Protein AF-A0A7S4CBB1-F1 (afdb_monomer)

Solvent-accessible surface area (backbone atoms only — not comparable to full-atom values): 10929 Å² total; per-residue (Å²): 108,70,51,60,51,38,49,73,68,44,61,28,45,61,67,68,88,43,73,48,30,37,27,62,65,55,63,78,52,48,58,31,50,75,72,72,45,79,68,90,63,65,50,71,48,85,59,23,38,36,34,61,88,68,54,30,53,40,59,35,41,73,85,63,71,67,92,80,62,58,93,78,59,70,86,71,74,86,76,88,82,74,98,65,88,71,83,61,38,61,43,49,57,80,74,48,92,66,92,65,85,85,82,92,79,77,67,102,76,66,82,80,62,60,33,53,65,42,74,40,77,90,79,66,42,40,24,33,31,51,74,47,73,38,79,90,74,72,40,64,42,9,35,63,84,70,36,63,21,25,35,30,53,54,49,51,53,53,50,52,52,53,50,50,53,50,51,52,50,50,52,52,52,52,52,50,67,74,76,108

Foldseek 3Di:
DVLLVLLLPFDQAFDDDDCQFQPDQPPVLVVCVVVVHQDPDWDDQQQWIQDSLANTIQFGAPPDDDPPPDPPPPPPPDPDDDPDPDRDDGRNCVPQPDVDPDDDDDPPDRPPSHFDWDQDPQVSTIGGQFDDQDPVSRGTHGDDDCDTSVVSVVVVVVVVVVVVVVVVVVVVVVVVVVVD

pLDDT: mean 78.05, std 20.87, range [29.69, 98.38]

InterPro domains:
  IPR001594 Palmitoyltransferase, DHHC domain [PF01529] (102-176)
  IPR039859 Palmitoyltransferase PFA4/ZDHHC16/ZDHHC20/ERF2-like [PTHR22883] (99-175)

Mean predicted aligned error: 10.68 Å

Sequence (180 aa):
IGMLLGILFADPGTIKRSQETCFPIPESILEQVEAGEKPPVNVTEGPCTYCVRCMVWRPPDPDWEDPNKDPNDPVKGATGTDRGQSKTCGGVAKQLPCHKPYHDYCEENCPDMRGNTHHCSICQRCVRDFDHHCGVFGRCIAGSGFQGNMCYFKSILVLALLGILTTVGTVIACLVIHFT

Structure (mmCIF, N/CA/C/O backbone):
data_AF-A0A7S4CBB1-F1
#
_entry.id   AF-A0A7S4CBB1-F1
#
loop_
_atom_site.group_PDB
_atom_site.id
_atom_site.type_symbol
_atom_site.label_atom_id
_atom_site.label_alt_id
_atom_site.label_comp_id
_atom_site.label_asym_id
_atom_site.label_entity_id
_atom_site.label_seq_id
_atom_site.pdbx_PDB_ins_code
_atom_site.Cartn_x
_atom_site.Cartn_y
_atom_site.Cartn_z
_atom_site.occupancy
_atom_site.B_iso_or_equiv
_atom_site.auth_seq_id
_atom_site.auth_comp_id
_atom_site.auth_asym_id
_atom_site.auth_atom_id
_atom_site.pdbx_PDB_model_num
ATOM 1 N N . ILE A 1 1 ? 19.578 -1.967 -9.083 1.00 79.31 1 ILE A N 1
ATOM 2 C CA . ILE A 1 1 ? 19.382 -2.547 -7.727 1.00 79.31 1 ILE A CA 1
ATOM 3 C C . ILE A 1 1 ? 18.589 -1.617 -6.808 1.00 79.31 1 ILE A C 1
ATOM 5 O O . ILE A 1 1 ? 17.573 -2.066 -6.305 1.00 79.31 1 ILE A O 1
ATOM 9 N N . GLY A 1 2 ? 18.960 -0.340 -6.638 1.00 88.38 2 GLY A N 1
ATOM 10 C CA . GLY A 1 2 ? 18.270 0.578 -5.710 1.00 88.38 2 GLY A CA 1
ATOM 11 C C . GLY A 1 2 ? 16.740 0.652 -5.854 1.00 88.38 2 GLY A C 1
ATOM 12 O O . GLY A 1 2 ? 16.042 0.542 -4.858 1.00 88.38 2 GLY A O 1
ATOM 13 N N . MET A 1 3 ? 16.203 0.736 -7.078 1.00 89.56 3 MET A N 1
ATOM 14 C CA . MET A 1 3 ? 14.743 0.756 -7.298 1.00 89.56 3 MET A CA 1
ATOM 15 C C . MET A 1 3 ? 14.059 -0.568 -6.944 1.00 89.56 3 MET A C 1
ATOM 17 O O . MET A 1 3 ? 12.959 -0.568 -6.402 1.00 89.56 3 MET A O 1
ATOM 21 N N . LEU A 1 4 ? 14.728 -1.693 -7.214 1.00 90.88 4 LEU A N 1
ATOM 22 C CA . LEU A 1 4 ? 14.226 -3.010 -6.836 1.00 90.88 4 LEU A CA 1
ATOM 23 C C . LEU A 1 4 ? 14.213 -3.162 -5.308 1.00 90.88 4 LEU A C 1
ATOM 25 O O . LEU A 1 4 ? 13.243 -3.642 -4.741 1.00 90.88 4 LEU A O 1
ATOM 29 N N . LEU A 1 5 ? 15.254 -2.695 -4.618 1.00 92.69 5 LEU A N 1
ATOM 30 C CA . LEU A 1 5 ? 15.242 -2.653 -3.154 1.00 92.69 5 LEU A CA 1
ATOM 31 C C . LEU A 1 5 ? 14.130 -1.721 -2.648 1.00 92.69 5 LEU A C 1
ATOM 33 O O . LEU A 1 5 ? 13.401 -2.081 -1.730 1.00 92.69 5 LEU A O 1
ATOM 37 N N . GLY A 1 6 ? 13.943 -0.569 -3.294 1.00 91.88 6 GLY A N 1
ATOM 38 C CA . GLY A 1 6 ? 12.865 0.369 -2.993 1.00 91.88 6 GLY A CA 1
ATOM 39 C C . GLY A 1 6 ? 11.488 -0.291 -3.037 1.00 91.88 6 GLY A C 1
ATOM 40 O O . GLY A 1 6 ? 10.767 -0.243 -2.048 1.00 91.88 6 GLY A O 1
ATOM 41 N N . ILE A 1 7 ? 11.140 -0.994 -4.121 1.00 93.88 7 ILE A N 1
ATOM 42 C CA . ILE A 1 7 ? 9.831 -1.664 -4.216 1.00 93.88 7 ILE A CA 1
ATOM 43 C C . ILE A 1 7 ? 9.674 -2.807 -3.196 1.00 93.88 7 ILE A C 1
ATOM 45 O O . ILE A 1 7 ? 8.583 -3.020 -2.662 1.00 93.88 7 ILE A O 1
ATOM 49 N N . LEU A 1 8 ? 10.763 -3.520 -2.887 1.00 92.44 8 LEU A N 1
ATOM 50 C CA . LEU A 1 8 ? 10.748 -4.659 -1.967 1.00 92.44 8 LEU A CA 1
ATOM 51 C C . LEU A 1 8 ? 10.653 -4.246 -0.493 1.00 92.44 8 LEU A C 1
ATOM 53 O O . LEU A 1 8 ? 10.049 -4.973 0.299 1.00 92.44 8 LEU A O 1
ATOM 57 N N . PHE A 1 9 ? 11.213 -3.095 -0.119 1.00 92.69 9 PHE A N 1
ATOM 58 C CA . PHE A 1 9 ? 11.324 -2.681 1.283 1.00 92.69 9 PHE A CA 1
ATOM 59 C C . PHE A 1 9 ? 10.494 -1.450 1.649 1.00 92.69 9 PHE A C 1
ATOM 61 O O . PHE A 1 9 ? 10.186 -1.281 2.828 1.00 92.69 9 PHE A O 1
ATOM 68 N N . ALA A 1 10 ? 10.069 -0.629 0.686 1.00 91.50 10 ALA A N 1
ATOM 69 C CA . ALA A 1 10 ? 9.197 0.504 0.976 1.00 91.50 10 ALA A CA 1
ATOM 70 C C . ALA A 1 10 ? 7.840 0.036 1.526 1.00 91.50 10 ALA A C 1
ATOM 72 O O . ALA A 1 10 ? 7.272 -0.981 1.099 1.00 91.50 10 ALA A O 1
ATOM 73 N N . ASP A 1 11 ? 7.321 0.791 2.493 1.00 90.19 11 ASP A N 1
ATOM 74 C CA . ASP A 1 11 ? 5.974 0.593 3.016 1.00 90.19 11 ASP A CA 1
ATOM 75 C C . ASP A 1 11 ? 4.964 1.035 1.944 1.00 90.19 11 ASP A C 1
ATOM 77 O O . ASP A 1 11 ? 5.006 2.194 1.527 1.00 90.19 11 ASP A O 1
ATOM 81 N N . PRO A 1 12 ? 4.047 0.160 1.495 1.00 90.50 12 PRO A N 1
ATOM 82 C CA . PRO A 1 12 ? 2.981 0.539 0.569 1.00 90.50 12 PRO A CA 1
ATOM 83 C C . PRO A 1 12 ? 1.933 1.481 1.191 1.00 90.50 12 PRO A C 1
ATOM 85 O O . PRO A 1 12 ? 0.883 1.684 0.608 1.00 90.50 12 PRO A O 1
ATOM 88 N N . GLY A 1 13 ? 2.145 2.018 2.394 1.00 88.88 13 GLY A N 1
ATOM 89 C CA . GLY A 1 13 ? 1.126 2.795 3.100 1.00 88.88 13 GLY A CA 1
ATOM 90 C C . GLY A 1 13 ? 0.195 1.905 3.919 1.00 88.88 13 GLY A C 1
ATOM 91 O O . GLY A 1 13 ? -1.006 2.164 4.013 1.00 88.88 13 GLY A O 1
ATOM 92 N N . THR A 1 14 ? 0.747 0.850 4.522 1.00 90.81 14 THR A N 1
ATOM 93 C CA . THR A 1 14 ? 0.005 -0.054 5.406 1.00 90.81 14 THR A CA 1
ATOM 94 C C . THR A 1 14 ? -0.573 0.718 6.593 1.00 90.81 14 THR A C 1
ATOM 96 O O . THR A 1 14 ? 0.151 1.427 7.294 1.00 90.81 14 THR A O 1
ATOM 99 N N . ILE A 1 15 ? -1.864 0.536 6.872 1.00 89.44 15 ILE A N 1
ATOM 100 C CA . ILE A 1 15 ? -2.475 1.060 8.096 1.00 89.44 15 ILE A CA 1
ATOM 101 C C . ILE A 1 15 ? -2.024 0.193 9.264 1.00 89.44 15 ILE A C 1
ATOM 103 O O . ILE A 1 15 ? -2.374 -0.986 9.366 1.00 89.44 15 ILE A O 1
ATOM 107 N N . LYS A 1 16 ? -1.211 0.784 10.138 1.00 87.50 16 LYS A N 1
ATOM 108 C CA . LYS A 1 16 ? -0.705 0.119 11.335 1.00 87.50 16 LYS A CA 1
ATOM 109 C C . LYS A 1 16 ? -1.769 0.146 12.426 1.00 87.50 16 LYS A C 1
ATOM 111 O O . LYS A 1 16 ? -2.487 1.130 12.584 1.00 87.50 16 LYS A O 1
ATOM 116 N N . ARG A 1 17 ? -1.840 -0.942 13.190 1.00 88.12 17 ARG A N 1
ATOM 117 C CA . ARG A 1 17 ? -2.645 -1.009 14.410 1.00 88.12 17 ARG A CA 1
ATOM 118 C C . ARG A 1 17 ? -2.028 -0.092 15.462 1.00 88.12 17 ARG A C 1
ATOM 120 O O . ARG A 1 17 ? -0.849 -0.232 15.783 1.00 88.12 17 ARG A O 1
ATOM 127 N N . SER A 1 18 ? -2.825 0.819 15.987 1.00 85.06 18 SER A N 1
ATOM 128 C CA . SER A 1 18 ? -2.503 1.705 17.103 1.00 85.06 18 SER A CA 1
ATOM 129 C C . SER A 1 18 ? -3.764 1.901 17.944 1.00 85.06 18 SER A C 1
ATOM 131 O O . SER A 1 18 ? -4.838 1.436 17.564 1.00 85.06 18 SER A O 1
ATOM 133 N N . GLN A 1 19 ? -3.665 2.581 19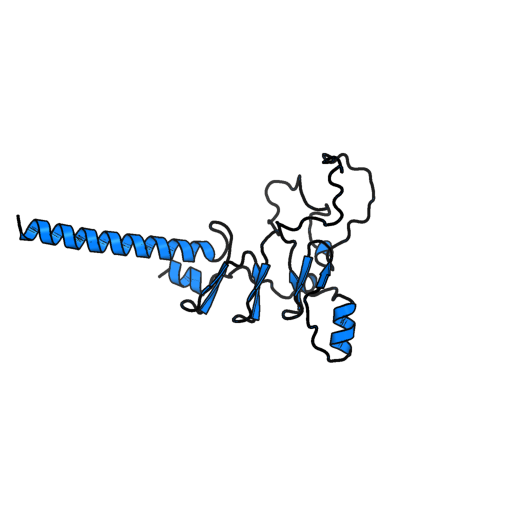.088 1.00 83.56 19 GLN A N 1
ATOM 134 C CA . GLN A 1 19 ? -4.875 2.909 19.848 1.00 83.56 19 GLN A CA 1
ATOM 135 C C . GLN A 1 19 ? -5.857 3.741 19.009 1.00 83.56 19 GLN A C 1
ATOM 137 O O . GLN A 1 19 ? -7.051 3.481 19.031 1.00 83.56 19 GLN A O 1
ATOM 142 N N . GLU A 1 20 ? -5.339 4.662 18.201 1.00 77.38 20 GLU A N 1
ATOM 143 C CA . GLU A 1 20 ? -6.121 5.550 17.335 1.00 77.38 20 GLU A CA 1
ATOM 144 C C . GLU A 1 20 ? -6.820 4.821 16.190 1.00 77.38 20 GLU A C 1
ATOM 146 O O . GLU A 1 20 ? -7.957 5.135 15.856 1.00 77.38 20 GLU A O 1
ATOM 151 N N . THR A 1 21 ? -6.140 3.859 15.561 1.00 84.19 21 THR A N 1
ATOM 152 C CA . THR A 1 21 ? -6.722 3.133 14.429 1.00 84.19 21 THR A CA 1
ATOM 153 C C . THR A 1 21 ? -7.581 1.968 14.889 1.00 84.19 21 THR A C 1
ATOM 155 O O . THR A 1 21 ? -8.467 1.567 14.153 1.00 84.19 21 THR A O 1
ATOM 158 N N . CYS A 1 22 ? -7.379 1.415 16.085 1.00 88.06 22 CYS A N 1
ATOM 159 C CA . CYS A 1 22 ? -8.162 0.273 16.559 1.00 88.06 22 CYS A CA 1
ATOM 160 C C . CYS A 1 22 ? -9.388 0.667 17.395 1.00 88.06 22 CYS A C 1
ATOM 162 O O . CYS A 1 22 ? -10.333 -0.122 17.446 1.00 88.06 22 CYS A O 1
ATOM 164 N N . PHE A 1 23 ? -9.378 1.836 18.053 1.00 85.88 23 PHE A N 1
ATOM 165 C CA . PHE A 1 23 ? -10.387 2.214 19.047 1.00 85.88 23 PHE A CA 1
ATOM 166 C C . PHE A 1 23 ? -11.045 3.571 18.773 1.00 85.88 23 PHE A C 1
ATOM 168 O O . PHE A 1 23 ? -10.410 4.443 18.187 1.00 85.88 23 PHE A O 1
ATOM 175 N N . PRO A 1 24 ? -12.282 3.779 19.270 1.00 88.75 24 PRO A N 1
ATOM 176 C CA . PRO A 1 24 ? -13.167 2.773 19.845 1.00 88.75 24 PRO A CA 1
ATOM 177 C C . PRO A 1 24 ? -13.602 1.766 18.775 1.00 88.75 24 PRO A C 1
ATOM 179 O O . PRO A 1 24 ? -13.680 2.086 17.589 1.00 88.75 24 PRO A O 1
ATOM 182 N N . ILE A 1 25 ? -13.830 0.533 19.213 1.00 88.94 25 ILE A N 1
ATOM 183 C CA . ILE A 1 25 ? -14.414 -0.510 18.373 1.00 88.94 25 ILE A CA 1
ATOM 184 C C . ILE A 1 25 ? -15.913 -0.190 18.262 1.00 88.94 25 ILE A C 1
ATOM 186 O O . ILE A 1 25 ? -16.513 0.108 19.298 1.00 88.94 25 ILE A O 1
ATOM 190 N N . PRO A 1 26 ? -16.525 -0.229 17.063 1.00 90.00 26 PRO A N 1
ATOM 191 C CA . PRO A 1 26 ? -17.969 -0.052 16.930 1.00 90.00 26 PRO A CA 1
ATOM 192 C C . PRO A 1 26 ? -18.736 -1.051 17.802 1.00 90.00 26 PRO A C 1
ATOM 194 O O . PRO A 1 26 ? -18.383 -2.230 17.834 1.00 90.00 26 PRO A O 1
ATOM 197 N N . GLU A 1 27 ? -19.805 -0.608 18.461 1.00 89.50 27 GLU A N 1
ATOM 198 C CA . GLU A 1 27 ? -20.585 -1.433 19.399 1.00 89.50 27 GLU A CA 1
ATOM 199 C C . GLU A 1 27 ? -21.114 -2.715 18.737 1.00 89.50 27 GLU A C 1
ATOM 201 O O . GLU A 1 27 ? -20.906 -3.809 19.251 1.00 89.50 27 GLU A O 1
ATOM 206 N N . SER A 1 28 ? -21.632 -2.603 17.509 1.00 88.56 28 SER A N 1
ATOM 207 C CA . SER A 1 28 ? -22.080 -3.754 16.707 1.00 88.56 28 SER A CA 1
ATOM 208 C C . SER A 1 28 ? -20.992 -4.804 16.458 1.00 88.56 28 SER A C 1
ATOM 210 O O . SER A 1 28 ? -21.295 -5.985 16.292 1.00 88.56 28 SER A O 1
ATOM 212 N N . ILE A 1 29 ? -19.724 -4.392 16.407 1.00 91.44 29 ILE A N 1
ATOM 213 C CA . ILE A 1 29 ? -18.579 -5.294 16.256 1.00 91.44 29 ILE A CA 1
ATOM 214 C C . ILE A 1 29 ? -18.181 -5.878 17.601 1.00 91.44 29 ILE A C 1
ATOM 216 O O . ILE A 1 29 ? -17.841 -7.057 17.663 1.00 91.44 29 ILE A O 1
ATOM 220 N N . LEU A 1 30 ? -18.222 -5.068 18.658 1.00 90.62 30 LEU A N 1
ATOM 221 C CA . LEU A 1 30 ? -17.892 -5.500 20.008 1.00 90.62 30 LEU A CA 1
ATOM 222 C C . LEU A 1 30 ? -18.815 -6.639 20.458 1.00 90.62 30 LEU A C 1
ATOM 224 O O . LEU A 1 30 ? -18.307 -7.686 20.843 1.00 90.62 30 LEU A O 1
ATOM 228 N N . GLU A 1 31 ? -20.132 -6.486 20.290 1.00 91.31 31 GLU A N 1
ATOM 229 C CA . GLU A 1 31 ? -21.131 -7.511 20.635 1.00 91.31 31 GLU A CA 1
ATOM 230 C C . GLU A 1 31 ? -20.861 -8.848 19.927 1.00 91.31 31 GLU A C 1
ATOM 232 O O . GLU A 1 31 ? -20.860 -9.910 20.549 1.00 91.31 31 GLU A O 1
ATOM 237 N N . GLN A 1 32 ? -20.566 -8.804 18.623 1.00 90.69 32 GLN A N 1
ATOM 238 C CA . GLN A 1 32 ? -20.270 -10.005 17.835 1.00 90.69 32 GLN A CA 1
ATOM 239 C C . GLN A 1 32 ? -18.964 -10.667 18.278 1.00 90.69 32 GLN A C 1
ATOM 241 O O . GLN A 1 32 ? -18.898 -11.886 18.421 1.00 90.69 32 GLN A O 1
ATOM 246 N N . VAL A 1 33 ? -17.919 -9.873 18.526 1.00 88.81 33 VAL A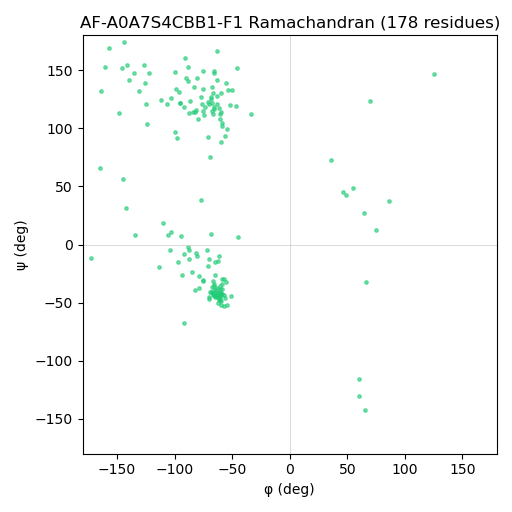 N 1
ATOM 247 C CA . VAL A 1 33 ? -16.625 -10.393 18.984 1.00 88.81 33 VAL A CA 1
ATOM 248 C C . VAL A 1 33 ? -16.745 -11.009 20.381 1.00 88.81 33 VAL A C 1
ATOM 250 O O . VAL A 1 33 ? -16.162 -12.068 20.619 1.00 88.81 33 VAL A O 1
ATOM 253 N N . GLU A 1 34 ? -17.519 -10.401 21.282 1.00 91.75 34 GLU A N 1
ATOM 254 C CA . GLU A 1 34 ? -17.810 -10.937 22.619 1.00 91.75 34 GLU A CA 1
ATOM 255 C C . GLU A 1 34 ? -18.625 -12.236 22.560 1.00 91.75 34 GLU A C 1
ATOM 257 O O . GLU A 1 34 ? -18.359 -13.163 23.325 1.00 91.75 34 GLU A O 1
ATOM 262 N N . ALA A 1 35 ? -19.542 -12.354 21.596 1.00 93.12 35 ALA A N 1
ATOM 263 C CA . ALA A 1 35 ? -20.270 -13.590 21.306 1.00 93.12 35 ALA A CA 1
ATOM 264 C C . ALA A 1 35 ? -19.400 -14.685 20.644 1.00 93.12 35 ALA A C 1
ATOM 266 O O . ALA A 1 35 ? -19.865 -15.805 20.433 1.00 93.12 35 ALA A O 1
ATOM 267 N N . GLY A 1 36 ? -18.134 -14.394 20.318 1.00 91.12 36 GLY A N 1
ATOM 268 C CA . GLY A 1 36 ? -17.239 -15.308 19.599 1.00 91.12 36 GLY A CA 1
ATOM 269 C C . GLY A 1 36 ? -17.549 -15.424 18.102 1.00 91.12 36 GLY A C 1
ATOM 270 O O . GLY A 1 36 ? -17.032 -16.315 17.421 1.00 91.12 36 GLY A O 1
ATOM 271 N N . GLU A 1 37 ? -18.377 -14.526 17.578 1.00 91.19 37 GLU A N 1
ATOM 272 C CA . GLU A 1 37 ? -18.767 -14.463 16.179 1.00 91.19 37 GLU A CA 1
ATOM 273 C C . GLU A 1 37 ? -17.781 -13.614 15.367 1.00 91.19 37 GLU A C 1
ATOM 275 O O . GLU A 1 37 ? -17.095 -12.716 15.863 1.00 91.19 37 GLU A O 1
ATOM 280 N N . LYS A 1 38 ? -17.675 -13.917 14.070 1.00 85.38 38 LYS A N 1
ATOM 281 C CA . LYS A 1 38 ? -16.856 -13.129 13.144 1.00 85.38 38 LYS A CA 1
ATOM 282 C C . LYS A 1 38 ? -17.741 -12.105 12.453 1.00 85.38 38 LYS A C 1
ATOM 284 O O . LYS A 1 38 ? -18.639 -12.527 11.722 1.00 85.38 38 LYS A O 1
ATOM 289 N N . PRO A 1 39 ? -17.439 -10.802 12.569 1.00 88.56 39 PRO A N 1
ATOM 290 C CA . PRO A 1 39 ? -18.252 -9.812 11.902 1.00 88.56 39 PRO A CA 1
ATOM 291 C C . PRO A 1 39 ? -18.195 -9.980 10.380 1.00 88.56 39 PRO A C 1
ATOM 293 O O . PRO A 1 39 ? -17.095 -10.038 9.811 1.00 88.56 39 PRO A O 1
ATOM 296 N N . PRO A 1 40 ? -19.349 -10.072 9.700 1.00 86.25 40 PRO A N 1
ATOM 297 C CA . PRO A 1 40 ? -19.387 -10.430 8.286 1.00 86.25 40 PRO A CA 1
ATOM 298 C C . PRO A 1 40 ? -19.037 -9.252 7.369 1.00 86.25 40 PRO A C 1
ATOM 300 O O . PRO A 1 40 ? -18.537 -9.458 6.260 1.00 86.25 40 PRO A O 1
ATOM 303 N N . VAL A 1 41 ? -19.290 -8.018 7.814 1.00 90.06 41 VAL A N 1
ATOM 304 C CA . VAL A 1 41 ? -19.229 -6.808 6.983 1.00 90.06 41 VAL A CA 1
ATOM 305 C C . VAL A 1 41 ? -18.493 -5.695 7.723 1.00 90.06 41 VAL A C 1
ATOM 307 O O . VAL A 1 41 ? -18.526 -5.613 8.946 1.00 90.06 41 VAL A O 1
ATOM 310 N N . ASN A 1 42 ? -17.794 -4.848 6.967 1.00 91.44 42 ASN A N 1
ATOM 311 C CA . ASN A 1 42 ? -17.170 -3.647 7.513 1.00 91.44 42 ASN A CA 1
ATOM 312 C C . ASN A 1 42 ? -18.237 -2.657 8.002 1.00 91.44 42 ASN A C 1
ATOM 314 O O . ASN A 1 42 ? -19.293 -2.547 7.386 1.00 91.44 42 ASN A O 1
ATOM 318 N N . VAL A 1 43 ? -17.932 -1.903 9.055 1.00 89.56 43 VAL A N 1
ATOM 319 C CA . VAL A 1 43 ? -18.836 -0.869 9.579 1.00 89.56 43 VAL A CA 1
ATOM 320 C C . VAL A 1 43 ? -18.396 0.488 9.063 1.00 89.56 43 VAL A C 1
ATOM 322 O O . VAL A 1 43 ? -17.210 0.803 9.110 1.00 89.56 43 VAL A O 1
ATOM 325 N N . THR A 1 44 ? -19.335 1.289 8.574 1.00 83.81 44 THR A N 1
ATOM 326 C CA . THR A 1 44 ? -19.067 2.648 8.099 1.00 83.81 44 THR A CA 1
ATOM 327 C C . THR A 1 44 ? -19.730 3.644 9.040 1.00 83.81 44 THR A C 1
ATOM 329 O O . THR A 1 44 ? -20.935 3.578 9.270 1.00 83.81 44 THR A O 1
ATOM 332 N N . GLU A 1 45 ? -18.935 4.564 9.580 1.00 79.44 45 GLU A N 1
ATOM 333 C CA . GLU A 1 45 ? -19.383 5.651 10.451 1.00 79.44 45 GLU A CA 1
ATOM 334 C C . GLU A 1 45 ? -18.934 6.979 9.839 1.00 79.44 45 GLU A C 1
ATOM 336 O O . GLU A 1 45 ? -17.754 7.343 9.869 1.00 79.44 45 GLU A O 1
ATOM 341 N N . GLY A 1 46 ? -19.886 7.691 9.231 1.00 74.50 46 GLY A N 1
ATOM 342 C CA . GLY A 1 46 ? -19.586 8.875 8.431 1.00 74.50 46 GLY A CA 1
ATOM 343 C C . GLY A 1 46 ? -18.662 8.518 7.256 1.00 74.50 46 GLY A C 1
ATOM 344 O O . GLY A 1 46 ? -18.944 7.549 6.552 1.00 74.50 46 GLY A O 1
ATOM 345 N N . PRO A 1 47 ? -17.557 9.251 7.044 1.00 72.69 47 PRO A N 1
ATOM 346 C CA . PRO A 1 47 ? -16.652 8.986 5.930 1.00 72.69 47 PRO A CA 1
ATOM 347 C C . PRO A 1 47 ? -15.661 7.842 6.208 1.00 72.69 47 PRO A C 1
ATOM 349 O O . PRO A 1 47 ? -14.913 7.440 5.319 1.00 72.69 47 PRO A O 1
ATOM 352 N N . CYS A 1 48 ? -15.606 7.322 7.437 1.00 77.06 48 CYS A N 1
ATOM 353 C CA . CYS A 1 48 ? -14.635 6.308 7.838 1.00 77.06 48 CYS A CA 1
ATOM 354 C C . CYS A 1 48 ? -15.234 4.908 7.831 1.00 77.06 48 CYS A C 1
ATOM 356 O O . CYS A 1 48 ? -16.402 4.700 8.147 1.00 77.06 48 CYS A O 1
ATOM 358 N N . THR A 1 49 ? -14.391 3.918 7.535 1.00 86.56 49 THR A N 1
ATOM 359 C CA . THR A 1 49 ? -14.805 2.512 7.518 1.00 86.56 49 THR A CA 1
ATOM 360 C C . THR A 1 49 ? -13.930 1.661 8.430 1.00 86.56 49 THR A C 1
ATOM 362 O O . THR A 1 49 ? -12.728 1.524 8.199 1.00 86.56 49 THR A O 1
ATOM 365 N N . TYR A 1 50 ? -14.531 1.010 9.419 1.00 90.69 50 TYR A N 1
ATOM 366 C CA . TYR A 1 50 ? -13.899 0.007 10.263 1.00 90.69 50 TYR A CA 1
ATOM 367 C C . TYR A 1 50 ? -13.746 -1.315 9.509 1.00 90.69 50 TYR A C 1
ATOM 369 O O . TYR A 1 50 ? -14.718 -1.974 9.130 1.00 90.69 50 TYR A O 1
ATOM 377 N N . CYS A 1 51 ? -12.503 -1.720 9.264 1.00 93.62 51 CYS A N 1
ATOM 378 C CA . CYS A 1 51 ? -12.191 -3.008 8.672 1.00 93.62 51 CYS A CA 1
ATOM 379 C C . CYS A 1 51 ? -12.255 -4.111 9.729 1.00 93.62 51 CYS A C 1
ATOM 381 O O . CYS A 1 51 ? -11.328 -4.260 10.520 1.00 93.62 51 CYS A O 1
ATOM 383 N N . VAL A 1 52 ? -13.278 -4.959 9.667 1.00 93.81 52 VAL A N 1
ATOM 384 C CA . VAL A 1 52 ? -13.486 -6.061 10.629 1.00 93.81 52 VAL A CA 1
ATOM 385 C C . VAL A 1 52 ? -12.480 -7.203 10.490 1.00 93.81 52 VAL A C 1
ATOM 387 O O . VAL A 1 52 ? -12.270 -7.984 11.409 1.00 93.81 52 VAL A O 1
ATOM 390 N N . ARG A 1 53 ? -11.797 -7.293 9.343 1.00 93.31 53 ARG A N 1
ATOM 391 C CA . ARG A 1 53 ? -10.723 -8.278 9.128 1.00 93.31 53 ARG A CA 1
ATOM 392 C C . ARG A 1 53 ? -9.414 -7.849 9.780 1.00 93.31 53 ARG A C 1
ATOM 394 O O . ARG A 1 53 ? -8.654 -8.681 10.265 1.00 93.31 53 ARG A O 1
ATOM 401 N N . CYS A 1 54 ? -9.123 -6.550 9.745 1.00 93.44 54 CYS A N 1
ATOM 402 C CA . CYS A 1 54 ? -7.894 -5.993 10.303 1.00 93.44 54 CYS A CA 1
ATOM 403 C C . CYS A 1 54 ? -8.087 -5.428 11.715 1.00 93.44 54 CYS A C 1
ATOM 405 O O . CYS A 1 54 ? -7.078 -5.253 12.401 1.00 93.44 54 CYS A O 1
ATOM 407 N N . MET A 1 55 ? -9.334 -5.213 12.142 1.00 93.50 55 MET A N 1
ATOM 408 C CA . MET A 1 55 ? -9.733 -4.496 13.356 1.00 93.50 55 MET A CA 1
ATOM 409 C C . MET A 1 55 ? -9.134 -3.087 13.407 1.00 93.50 55 MET A C 1
ATOM 411 O O . MET A 1 55 ? -8.495 -2.709 14.384 1.00 93.50 55 MET A O 1
ATOM 415 N N . VAL A 1 56 ? -9.265 -2.347 12.298 1.00 91.62 56 VAL A N 1
ATOM 416 C CA . VAL A 1 56 ? -8.758 -0.970 12.170 1.00 91.62 56 VAL A CA 1
ATOM 417 C C . VAL A 1 56 ? -9.737 -0.069 11.425 1.00 91.62 56 VAL A C 1
ATOM 419 O O . VAL A 1 56 ? -10.318 -0.473 10.418 1.00 91.62 56 VAL A O 1
ATOM 422 N N . TRP A 1 57 ? -9.849 1.175 11.865 1.00 88.62 57 TRP A N 1
ATOM 423 C CA . TRP A 1 57 ? -10.434 2.289 11.145 1.00 88.62 57 TRP A CA 1
ATOM 424 C C . TRP A 1 57 ? -9.589 2.652 9.929 1.00 88.62 57 TRP A C 1
ATOM 426 O O . TRP A 1 57 ? -8.370 2.827 10.009 1.00 88.62 57 TRP A O 1
ATOM 436 N N . ARG A 1 58 ? -10.263 2.765 8.787 1.00 86.69 58 ARG A N 1
ATOM 437 C CA . ARG A 1 58 ? -9.716 3.352 7.570 1.00 86.69 58 ARG A CA 1
ATOM 438 C C . ARG A 1 58 ? -10.004 4.851 7.561 1.00 86.69 58 ARG A C 1
ATOM 440 O O . ARG A 1 58 ? -11.077 5.256 8.024 1.00 86.69 58 ARG A O 1
ATOM 447 N N . PRO A 1 59 ? -9.065 5.662 7.051 1.00 74.56 59 PRO A N 1
ATOM 448 C CA . PRO A 1 59 ? -9.297 7.085 6.917 1.00 74.56 59 PRO A CA 1
ATOM 449 C C . PRO A 1 59 ? -10.450 7.375 5.939 1.00 74.56 59 PRO A C 1
ATOM 451 O O . PRO A 1 59 ? -10.877 6.466 5.220 1.00 74.56 59 PRO A O 1
ATOM 454 N N . PRO A 1 60 ? -10.958 8.621 5.937 1.00 70.19 60 PRO A N 1
ATOM 455 C CA . PRO A 1 60 ? -12.000 9.070 5.026 1.00 70.19 60 PRO A CA 1
ATOM 456 C C . PRO A 1 60 ? -11.701 8.733 3.569 1.00 70.19 60 PRO A C 1
ATOM 458 O O . PRO A 1 60 ? -10.603 9.014 3.083 1.00 70.19 60 PRO A O 1
ATOM 461 N N . ASP A 1 61 ? -12.695 8.182 2.878 1.00 68.06 61 ASP A N 1
ATOM 462 C CA . ASP A 1 61 ? -12.640 8.055 1.425 1.00 68.06 61 ASP A CA 1
ATOM 463 C C . ASP A 1 61 ? -12.718 9.470 0.794 1.00 68.06 61 ASP A C 1
ATOM 465 O O . ASP A 1 61 ? -13.592 10.262 1.184 1.00 68.06 61 ASP A O 1
ATOM 469 N N . PRO A 1 62 ? -11.780 9.854 -0.097 1.00 64.19 62 PRO A N 1
ATOM 470 C CA . PRO A 1 62 ? -11.827 11.131 -0.812 1.00 64.19 62 PRO A CA 1
ATOM 471 C C . PRO A 1 62 ? -13.097 11.302 -1.649 1.00 64.19 62 PRO A C 1
ATOM 473 O O . PRO A 1 62 ? -13.546 12.437 -1.800 1.00 64.19 62 PRO A O 1
ATOM 476 N N . ASP A 1 63 ? -13.674 10.202 -2.132 1.00 65.81 63 ASP A N 1
ATOM 477 C CA . ASP A 1 63 ? -14.857 10.192 -2.991 1.00 65.81 63 ASP A CA 1
ATOM 478 C C . ASP A 1 63 ? -16.156 10.010 -2.179 1.00 65.81 63 ASP A C 1
ATOM 480 O O . ASP A 1 63 ? -17.235 9.827 -2.743 1.00 65.81 63 ASP A O 1
ATOM 484 N N . TRP A 1 64 ? -16.083 10.043 -0.839 1.00 67.31 64 TRP A N 1
ATOM 485 C CA . TRP A 1 64 ? -17.275 9.956 0.001 1.00 67.31 64 TRP A CA 1
ATOM 486 C C . TRP A 1 64 ? -18.146 11.204 -0.155 1.00 67.31 64 TRP A C 1
ATOM 488 O O . TRP A 1 64 ? -17.786 12.304 0.271 1.00 67.31 64 TRP A O 1
ATOM 498 N N . GLU A 1 65 ? -19.338 11.003 -0.703 1.00 64.12 65 GLU A N 1
ATOM 499 C CA . GLU A 1 65 ? -20.402 11.996 -0.710 1.00 64.12 65 GLU A CA 1
ATOM 500 C C . GLU A 1 65 ? -21.353 11.733 0.460 1.00 64.12 65 GLU A C 1
ATOM 502 O O . GLU A 1 65 ? -21.796 10.601 0.669 1.00 64.12 65 GLU A O 1
ATOM 507 N N . ASP A 1 66 ? -21.683 12.774 1.231 1.00 64.50 66 ASP A N 1
ATOM 508 C CA . ASP A 1 66 ? -22.701 12.647 2.273 1.00 64.50 66 ASP A CA 1
ATOM 509 C C . ASP A 1 66 ? -24.059 12.370 1.606 1.00 64.50 66 ASP A C 1
ATOM 511 O O . ASP A 1 66 ? -24.561 13.234 0.881 1.00 64.50 66 ASP A O 1
ATOM 515 N N . PRO A 1 67 ? -24.692 11.205 1.846 1.00 64.62 67 PRO A N 1
ATOM 516 C CA . PRO A 1 67 ? -25.983 10.877 1.243 1.00 64.62 67 PRO A CA 1
ATOM 517 C C . PRO A 1 67 ? -27.113 11.802 1.712 1.00 64.62 67 PRO A C 1
ATOM 519 O O . PRO A 1 67 ? -28.175 11.832 1.097 1.00 64.62 67 PRO A O 1
ATOM 522 N N . ASN A 1 68 ? -26.899 12.552 2.797 1.00 66.75 68 ASN A N 1
ATOM 523 C CA . ASN A 1 68 ? -27.834 13.549 3.307 1.00 66.75 68 ASN A CA 1
ATOM 524 C C . ASN A 1 68 ? -27.410 14.981 2.958 1.00 66.75 68 ASN A C 1
ATOM 526 O O . ASN A 1 68 ? -27.985 15.924 3.505 1.00 66.75 68 ASN A O 1
ATOM 530 N N . LYS A 1 69 ? -26.409 15.162 2.083 1.00 66.31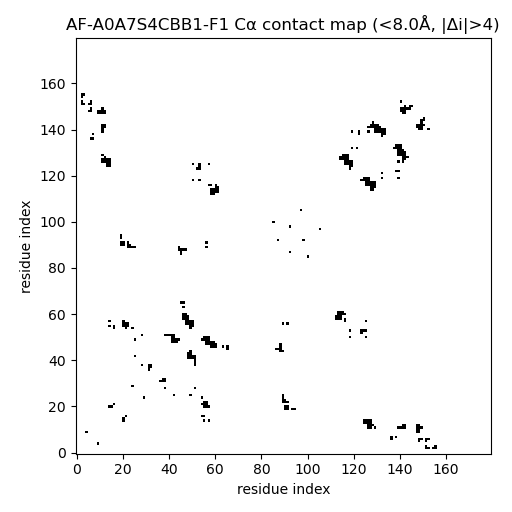 69 LYS A N 1
ATOM 531 C CA . LYS A 1 69 ? -26.016 16.482 1.592 1.00 66.31 69 LYS A CA 1
ATOM 532 C C . LYS A 1 69 ? -27.209 17.106 0.877 1.00 66.31 69 LYS A C 1
ATOM 534 O O . LYS A 1 69 ? -27.615 16.629 -0.181 1.00 66.31 69 LYS A O 1
ATOM 539 N N . ASP A 1 70 ? -27.766 18.171 1.448 1.00 65.62 70 ASP A N 1
ATOM 540 C CA . ASP A 1 70 ? -28.777 18.961 0.753 1.00 65.62 70 ASP A CA 1
ATOM 541 C C . ASP A 1 70 ? -28.116 19.568 -0.500 1.00 65.62 70 ASP A C 1
ATOM 543 O O . ASP A 1 70 ? 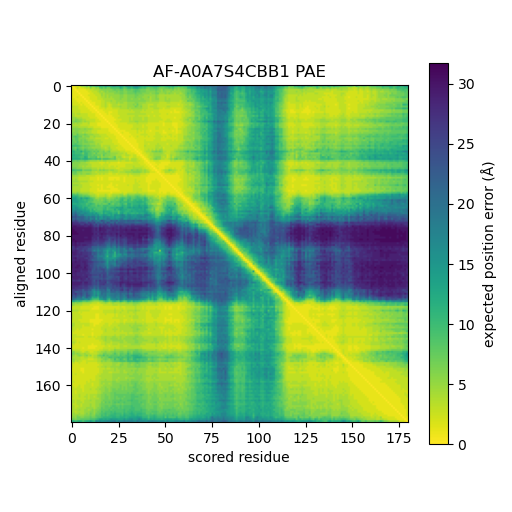-27.121 20.288 -0.371 1.00 65.62 70 ASP A O 1
ATOM 547 N N . PRO A 1 71 ? -28.616 19.287 -1.719 1.00 68.75 71 PRO A N 1
ATOM 548 C CA . PRO A 1 71 ? -28.061 19.855 -2.947 1.00 68.75 71 PRO A CA 1
ATOM 549 C C . PRO A 1 71 ? -28.165 21.387 -3.003 1.00 68.75 71 PRO A C 1
ATOM 551 O O . PRO A 1 71 ? -27.506 22.005 -3.838 1.00 68.75 71 PRO A O 1
ATOM 554 N N . ASN A 1 72 ? -28.966 21.996 -2.124 1.00 65.31 72 ASN A N 1
ATOM 555 C CA . ASN A 1 72 ? -29.098 23.439 -1.964 1.00 65.31 72 ASN A CA 1
ATOM 556 C C . ASN A 1 72 ? -28.415 23.973 -0.702 1.00 65.31 72 ASN A C 1
ATOM 558 O O . ASN A 1 72 ? -28.601 25.154 -0.403 1.00 65.31 72 ASN A O 1
ATOM 562 N N . ASP A 1 73 ? -27.649 23.159 0.038 1.00 57.88 73 ASP A N 1
ATOM 563 C CA . ASP A 1 73 ? -26.814 23.704 1.107 1.00 57.88 73 ASP A CA 1
ATOM 564 C C . ASP A 1 73 ? -25.846 24.697 0.450 1.00 57.88 73 ASP A C 1
ATOM 566 O O . ASP A 1 73 ? -25.043 24.293 -0.405 1.00 57.88 73 ASP A O 1
ATOM 570 N N . PRO A 1 74 ? -25.944 26.009 0.745 1.00 48.84 74 PRO A N 1
ATOM 571 C CA . PRO A 1 74 ? -24.970 26.950 0.233 1.00 48.84 74 PRO A CA 1
ATOM 572 C C . PRO A 1 74 ? -23.597 26.430 0.642 1.00 48.84 74 PRO A C 1
ATOM 574 O O . PRO A 1 74 ? -23.400 26.068 1.799 1.00 48.84 74 PRO A O 1
ATOM 57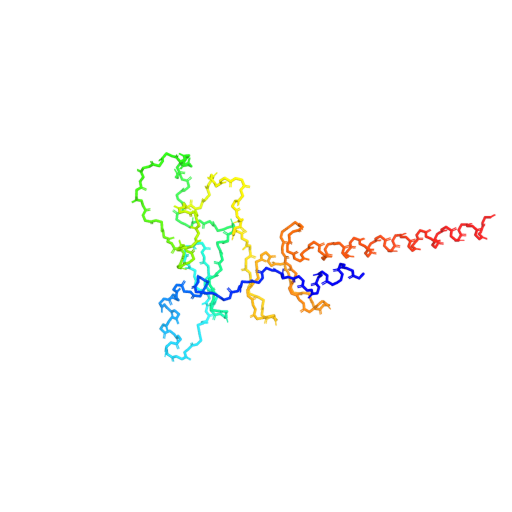7 N N . VAL A 1 75 ? -22.642 26.392 -0.293 1.00 47.06 75 VAL A N 1
ATOM 578 C CA . VAL A 1 75 ? -21.232 26.176 0.046 1.00 47.06 75 VAL A CA 1
ATOM 579 C C . VAL A 1 75 ? -20.850 27.329 0.970 1.00 47.06 75 VAL A C 1
ATOM 581 O O . VAL A 1 75 ? -20.501 28.420 0.518 1.00 47.06 75 VAL A O 1
ATOM 584 N N . LYS A 1 76 ? -21.052 27.147 2.279 1.00 41.88 76 LYS A N 1
ATOM 585 C CA . LYS A 1 76 ? -20.799 28.164 3.288 1.00 41.88 76 LYS A CA 1
ATOM 586 C C . LYS A 1 76 ? -19.291 28.288 3.370 1.00 41.88 76 LYS A C 1
ATOM 588 O O . LYS A 1 76 ? -18.638 27.566 4.119 1.00 41.88 76 LYS A O 1
ATOM 593 N N . GLY A 1 77 ? -18.748 29.219 2.586 1.00 37.59 77 GLY A N 1
ATOM 594 C CA . GLY A 1 77 ? -17.437 29.793 2.843 1.00 37.59 77 GLY A CA 1
ATOM 595 C C . GLY A 1 77 ? -17.389 30.148 4.325 1.00 37.59 77 GLY A C 1
ATOM 596 O O . GLY A 1 77 ? -18.262 30.856 4.824 1.00 37.59 77 GLY A O 1
ATOM 597 N N . ALA A 1 78 ? -16.453 29.532 5.037 1.00 36.53 78 ALA A N 1
ATOM 598 C CA . ALA A 1 78 ? -16.467 29.398 6.482 1.00 36.53 78 ALA A CA 1
ATOM 599 C C . ALA A 1 78 ? -16.559 30.746 7.223 1.00 36.53 78 ALA A C 1
ATOM 601 O O . ALA A 1 78 ? -15.547 31.348 7.575 1.00 36.53 78 ALA A O 1
ATOM 602 N N . THR A 1 79 ? -17.772 31.181 7.560 1.00 29.69 79 THR A N 1
ATOM 603 C CA . THR A 1 79 ? -18.022 32.126 8.647 1.00 29.69 79 THR A CA 1
ATOM 604 C C . THR A 1 79 ? -18.434 31.302 9.856 1.00 29.69 79 THR A C 1
ATOM 606 O O . THR A 1 79 ? -19.572 30.875 10.031 1.00 29.69 79 THR A O 1
ATOM 609 N N . GLY A 1 80 ? -17.429 30.946 10.652 1.00 40.53 80 GLY A N 1
ATOM 610 C CA . GLY A 1 80 ? -17.624 30.110 11.821 1.00 40.53 80 GLY A CA 1
ATOM 611 C C . GLY A 1 80 ? -18.445 30.832 12.874 1.00 40.53 80 GLY A C 1
ATOM 612 O O . GLY A 1 80 ? -17.920 31.743 13.488 1.00 40.53 80 GLY A O 1
ATOM 613 N N . THR A 1 81 ? -19.661 30.362 13.132 1.00 30.67 81 THR A N 1
ATOM 614 C CA . THR A 1 81 ? -20.328 30.438 14.439 1.00 30.67 81 THR A CA 1
ATOM 615 C C . THR A 1 81 ? -21.515 29.478 14.456 1.00 30.67 81 THR A C 1
ATOM 617 O O . THR A 1 81 ? -22.634 29.940 14.549 1.00 30.67 81 THR A O 1
ATOM 620 N N . ASP A 1 82 ? -21.322 28.162 14.376 1.00 33.88 82 ASP A N 1
ATOM 621 C CA . ASP A 1 82 ? -22.373 27.238 14.822 1.00 33.88 82 ASP A CA 1
ATOM 622 C C . ASP A 1 82 ? -21.739 25.966 15.380 1.00 33.88 82 ASP A C 1
ATOM 624 O O . ASP A 1 82 ? -21.073 25.195 14.691 1.00 33.88 82 ASP A O 1
ATOM 628 N N . ARG A 1 83 ? -21.912 25.787 16.692 1.00 36.53 83 ARG A N 1
ATOM 629 C CA . ARG A 1 83 ? -21.544 24.592 17.455 1.00 36.53 83 ARG A CA 1
ATOM 630 C C . ARG A 1 83 ? -22.474 23.440 17.052 1.00 36.53 83 ARG A C 1
ATOM 632 O O . ARG A 1 83 ? -23.382 23.085 17.793 1.00 36.53 83 ARG A O 1
ATOM 639 N N . GLY A 1 84 ? -22.248 22.867 15.875 1.00 33.47 84 GLY A N 1
ATOM 640 C CA . GLY A 1 84 ? -22.812 21.585 15.463 1.00 33.47 84 GLY A CA 1
ATOM 641 C C . GLY A 1 84 ? -21.808 20.477 15.757 1.00 33.47 84 GLY A C 1
ATOM 642 O O . GLY A 1 84 ? -20.675 20.530 15.290 1.00 33.47 84 GLY A O 1
ATOM 643 N N . GLN A 1 85 ? -22.199 19.496 16.566 1.00 37.41 85 GLN A N 1
ATOM 644 C CA . GLN A 1 85 ? -21.407 18.309 16.889 1.00 37.41 85 GLN A CA 1
ATOM 645 C C . GLN A 1 85 ? -20.985 17.595 15.593 1.00 37.41 85 GLN A C 1
ATOM 647 O O . GLN A 1 85 ? -21.781 16.871 14.996 1.00 37.41 85 GLN A O 1
ATOM 652 N N . SER A 1 86 ? -19.748 17.802 15.125 1.00 42.34 86 SER A N 1
ATOM 653 C CA . SER A 1 86 ? -19.239 17.044 13.982 1.00 42.34 86 SER A CA 1
ATOM 654 C C . SER A 1 86 ? -19.135 15.588 14.417 1.00 42.34 86 SER A C 1
ATOM 656 O O . SER A 1 86 ? -18.410 15.289 15.368 1.00 42.34 86 SER A O 1
ATOM 658 N N . LYS A 1 87 ? -19.880 14.700 13.758 1.00 42.88 87 LYS A N 1
ATOM 659 C CA . LYS A 1 87 ? -19.843 13.256 13.998 1.00 42.88 87 LYS A CA 1
ATOM 660 C C . LYS A 1 87 ? -18.413 12.781 13.764 1.00 42.88 87 LYS A C 1
ATOM 662 O O . LYS A 1 87 ? -17.939 12.727 12.633 1.00 42.88 87 LYS A O 1
ATOM 667 N N . THR A 1 88 ? -17.694 12.556 14.851 1.00 47.12 88 THR A N 1
ATOM 668 C CA . THR A 1 88 ? -16.295 12.175 14.826 1.00 47.12 88 THR A CA 1
ATOM 669 C C . THR A 1 88 ? -16.196 10.710 14.442 1.00 47.12 88 THR A C 1
ATOM 671 O O . THR A 1 88 ? -16.742 9.846 15.119 1.00 47.12 88 THR A O 1
ATOM 674 N N . CYS A 1 89 ? -15.488 10.435 13.352 1.00 49.38 89 CYS A N 1
ATOM 675 C CA . CYS A 1 89 ? -15.108 9.089 12.952 1.00 49.38 89 CYS A CA 1
ATOM 676 C C . CYS A 1 89 ? -14.439 8.401 14.145 1.00 49.38 89 CYS A C 1
ATOM 678 O O . CYS A 1 89 ? -13.446 8.947 14.647 1.00 49.38 89 CYS A O 1
ATOM 680 N N . GLY A 1 90 ? -15.004 7.285 14.622 1.00 49.22 90 GLY A N 1
ATOM 681 C CA . GLY A 1 90 ? -14.637 6.636 15.879 1.00 49.22 90 GLY A CA 1
ATOM 682 C C . GLY A 1 90 ? -13.153 6.774 16.212 1.00 49.22 90 GLY A C 1
ATOM 683 O O . GLY A 1 90 ? -12.320 6.228 15.514 1.00 49.22 90 GLY A O 1
ATOM 684 N N . GLY A 1 91 ? -12.819 7.530 17.266 1.00 44.78 91 GLY A N 1
ATOM 685 C CA . GLY A 1 91 ? -11.480 7.619 17.879 1.00 44.78 91 GLY A CA 1
ATOM 686 C C . GLY A 1 91 ? -10.352 8.234 17.048 1.00 44.78 91 GLY A C 1
ATOM 687 O O . GLY A 1 91 ? -9.538 8.961 17.616 1.00 44.78 91 GLY A O 1
ATOM 688 N N . VAL A 1 92 ? -10.357 8.072 15.723 1.00 50.25 92 VAL A N 1
ATOM 689 C CA . VAL A 1 92 ? -9.448 8.720 14.768 1.00 50.25 92 VAL A CA 1
ATOM 690 C C . VAL A 1 92 ? -9.506 10.243 14.934 1.00 50.25 92 VAL A C 1
ATOM 692 O O . VAL A 1 92 ? -8.495 10.934 14.834 1.00 50.25 92 VAL A O 1
ATOM 695 N N . ALA A 1 93 ? -10.672 10.777 15.303 1.00 46.94 93 ALA A N 1
ATOM 696 C CA . ALA A 1 93 ? -10.875 12.200 15.556 1.00 46.94 93 ALA A CA 1
ATOM 697 C C . ALA A 1 93 ? -10.202 12.766 16.822 1.00 46.94 93 ALA A C 1
ATOM 699 O O . ALA A 1 93 ? -10.165 13.987 16.973 1.00 46.94 93 ALA A O 1
ATOM 700 N N . LYS A 1 94 ? -9.687 11.944 17.751 1.00 41.53 94 LYS A N 1
ATOM 701 C CA . LYS A 1 94 ? -9.030 12.477 18.963 1.00 41.53 94 LYS A CA 1
ATOM 702 C C . LYS A 1 94 ? -7.584 12.928 18.736 1.00 41.53 94 LYS A C 1
ATOM 704 O O . LYS A 1 94 ? -7.034 13.578 19.619 1.00 41.53 94 LYS A O 1
ATOM 709 N N . GLN A 1 95 ? -6.988 12.639 17.576 1.00 43.25 95 GLN A N 1
ATOM 710 C CA . GLN A 1 95 ? -5.573 12.935 17.312 1.00 43.25 95 GLN A CA 1
ATOM 711 C C . GLN A 1 95 ? -5.286 13.586 15.959 1.00 43.25 95 GLN A C 1
ATOM 713 O O . GLN A 1 95 ? -4.127 13.786 15.607 1.00 43.25 95 GLN A O 1
ATOM 718 N N . LEU A 1 96 ? -6.319 13.976 15.213 1.00 44.44 96 LEU A N 1
ATOM 719 C CA . LEU A 1 96 ? -6.131 14.916 14.116 1.00 44.44 96 LEU A CA 1
ATOM 720 C C . LEU A 1 96 ? -5.904 16.312 14.724 1.00 44.44 96 LEU A C 1
ATOM 722 O O . LEU A 1 96 ? -6.806 16.827 15.387 1.00 44.44 96 LEU A O 1
ATOM 726 N N . PRO A 1 97 ? -4.745 16.963 14.504 1.00 39.91 97 PRO A N 1
ATOM 727 C CA . PRO A 1 97 ? -4.536 18.351 14.926 1.00 39.91 97 PRO A CA 1
ATOM 728 C C . PRO A 1 97 ? -5.512 19.329 14.242 1.00 39.91 97 PRO A C 1
ATOM 730 O O . PRO A 1 97 ? -5.611 20.486 14.644 1.00 39.91 97 PRO A O 1
ATOM 733 N N . CYS A 1 98 ? -6.272 18.879 13.236 1.00 44.53 98 CYS A N 1
ATOM 734 C CA . CYS A 1 98 ? -7.318 19.649 12.579 1.00 44.53 98 CYS A CA 1
ATOM 735 C C . CYS A 1 98 ? -8.718 19.270 13.103 1.00 44.53 98 CYS A C 1
ATOM 737 O O . CYS A 1 98 ? -9.369 18.335 12.644 1.00 44.53 98 CYS A O 1
ATOM 739 N N . HIS A 1 99 ? -9.220 20.055 14.053 1.00 43.75 99 HIS A N 1
ATOM 740 C CA . HIS A 1 99 ? -10.574 19.956 14.610 1.00 43.75 99 HIS A CA 1
ATOM 741 C C . HIS A 1 99 ? -11.659 20.539 13.674 1.00 43.75 99 HIS A C 1
ATOM 743 O O . HIS A 1 99 ? -12.567 21.227 14.138 1.00 43.75 99 HIS A O 1
ATOM 749 N N . LYS A 1 100 ? -11.557 20.353 12.349 1.00 39.09 100 LYS A N 1
ATOM 750 C CA . LYS A 1 100 ? -12.550 20.897 11.407 1.00 39.09 100 LYS A CA 1
ATOM 751 C C . LYS A 1 100 ? -13.137 19.834 10.478 1.00 39.09 100 LYS A C 1
ATOM 753 O O . LYS A 1 100 ? -12.398 18.984 9.982 1.00 39.09 100 LYS A O 1
ATOM 758 N N . PRO A 1 101 ? -14.458 19.895 10.235 1.00 46.31 101 PRO A N 1
ATOM 759 C CA . PRO A 1 101 ? -15.134 18.973 9.346 1.00 46.31 101 PRO A CA 1
ATOM 760 C C . PRO A 1 101 ? -14.657 19.231 7.913 1.00 46.31 101 PRO A C 1
ATOM 762 O O . PRO A 1 101 ? -14.719 20.348 7.418 1.00 46.31 101 PRO A O 1
ATOM 765 N N . TYR A 1 102 ? -14.108 18.181 7.306 1.00 52.03 102 TYR A N 1
ATOM 766 C CA . TYR A 1 102 ? -14.049 17.912 5.868 1.00 52.03 102 TYR A CA 1
ATOM 767 C C . TYR A 1 102 ? -13.865 19.135 4.923 1.00 52.03 102 TYR A C 1
ATOM 769 O O . TYR A 1 102 ? -14.761 19.471 4.164 1.00 52.03 102 TYR A O 1
ATOM 777 N N . HIS A 1 103 ? -12.633 19.679 4.931 1.00 47.38 103 HIS A N 1
ATOM 778 C CA . HIS A 1 103 ? -11.956 20.570 3.950 1.00 47.38 103 HIS A CA 1
ATOM 779 C C . HIS A 1 103 ? -12.421 22.030 3.759 1.00 47.38 103 HIS A C 1
ATOM 781 O O . HIS A 1 103 ? -13.550 22.262 3.360 1.00 47.38 103 HIS A O 1
ATOM 787 N N . ASP A 1 104 ? -11.479 22.983 3.948 1.00 41.19 104 ASP A N 1
ATOM 788 C CA . ASP A 1 104 ? -11.072 23.946 2.885 1.00 41.19 104 ASP A CA 1
ATOM 789 C C . ASP A 1 104 ? -9.847 24.840 3.236 1.00 41.19 104 ASP A C 1
ATOM 791 O O . ASP A 1 104 ? -9.289 25.488 2.362 1.00 41.19 104 ASP A O 1
ATOM 795 N N . TYR A 1 105 ? -9.368 24.890 4.491 1.00 43.12 105 TYR A N 1
ATOM 796 C CA . TYR A 1 105 ? -8.251 25.788 4.873 1.00 43.12 105 TYR A CA 1
ATOM 797 C C . TYR A 1 105 ? -7.305 25.202 5.933 1.00 43.12 105 TYR A C 1
ATOM 799 O O . TYR A 1 105 ? -7.118 25.783 7.003 1.00 43.12 105 TYR A O 1
ATOM 807 N N . CYS A 1 106 ? -6.715 24.036 5.682 1.00 40.34 106 CYS A N 1
ATOM 808 C CA . CYS A 1 106 ? -5.547 23.623 6.459 1.00 40.34 106 CYS A CA 1
ATOM 809 C C . CYS A 1 106 ? -4.305 24.213 5.780 1.00 40.34 106 CYS A C 1
ATOM 811 O O . CYS A 1 106 ? -4.114 23.995 4.588 1.00 40.34 106 CYS A O 1
ATOM 813 N N . GLU A 1 107 ? -3.510 24.993 6.519 1.00 46.62 107 GLU A N 1
ATOM 814 C CA . GLU A 1 107 ? -2.227 25.553 6.064 1.00 46.62 107 GLU A CA 1
ATOM 815 C C . GLU A 1 107 ? -1.360 24.493 5.358 1.00 46.62 107 GLU A C 1
ATOM 817 O O . GLU A 1 107 ? -1.460 23.306 5.671 1.00 46.62 107 GLU A O 1
ATOM 822 N N . GLU A 1 108 ? -0.510 24.959 4.433 1.00 44.03 108 GLU A N 1
ATOM 823 C CA . GLU A 1 108 ? 0.257 24.271 3.368 1.00 44.03 108 GLU A CA 1
ATOM 824 C C . GLU A 1 108 ? 1.009 22.954 3.692 1.00 44.03 108 GLU A C 1
ATOM 826 O O . GLU A 1 108 ? 1.705 22.438 2.825 1.00 44.03 108 GLU A O 1
ATOM 831 N N . ASN A 1 109 ? 0.888 22.354 4.880 1.00 44.34 109 ASN A N 1
ATOM 832 C CA . ASN A 1 109 ? 1.588 21.124 5.270 1.00 44.34 109 ASN A CA 1
ATOM 833 C C . ASN A 1 109 ? 0.761 20.149 6.140 1.00 44.34 109 ASN A C 1
ATOM 835 O O . ASN A 1 109 ? 1.326 19.441 6.978 1.00 44.34 109 ASN A O 1
ATOM 839 N N . CYS A 1 110 ? -0.565 20.071 5.987 1.00 46.41 110 CYS A N 1
ATOM 840 C CA . CYS A 1 110 ? -1.316 18.986 6.634 1.00 46.41 110 CYS A CA 1
ATOM 841 C C . CYS A 1 110 ? -1.131 17.676 5.838 1.00 46.41 110 CYS A C 1
ATOM 843 O O . CYS A 1 110 ? -1.360 17.687 4.628 1.00 46.41 110 CYS A O 1
ATOM 845 N N . PRO A 1 111 ? -0.711 16.553 6.458 1.00 45.34 111 PRO A N 1
ATOM 846 C CA . PRO A 1 111 ? -0.621 15.282 5.752 1.00 45.34 111 PRO A CA 1
ATOM 847 C C . PRO A 1 111 ? -2.017 14.887 5.272 1.00 45.34 111 PRO A C 1
ATOM 849 O O . PRO A 1 111 ? -2.925 14.708 6.084 1.00 45.34 111 PRO A O 1
ATOM 852 N N . ASP A 1 112 ? -2.184 14.785 3.955 1.00 48.84 112 ASP A N 1
ATOM 853 C CA . ASP A 1 112 ? -3.432 14.352 3.341 1.00 48.84 112 ASP A CA 1
ATOM 854 C C . ASP A 1 112 ? -3.762 12.935 3.824 1.00 48.84 112 ASP A C 1
ATOM 856 O O . ASP A 1 112 ? -3.075 11.958 3.518 1.00 48.84 112 ASP A O 1
ATOM 860 N N . MET A 1 113 ? -4.778 12.844 4.677 1.00 50.66 113 MET A N 1
ATOM 861 C CA . MET A 1 113 ? -5.281 11.574 5.186 1.00 50.66 113 MET A CA 1
ATOM 862 C C . MET A 1 113 ? -6.350 10.993 4.256 1.00 50.66 113 MET A C 1
ATOM 864 O O . MET A 1 113 ? -6.837 9.906 4.543 1.00 50.66 113 MET A O 1
ATOM 868 N N . ARG A 1 114 ? -6.728 11.674 3.166 1.00 53.62 114 ARG A N 1
ATOM 869 C CA . ARG A 1 114 ? -7.694 11.173 2.186 1.00 53.62 114 ARG A CA 1
ATOM 870 C C . ARG A 1 114 ? -6.964 10.225 1.246 1.00 53.62 114 ARG A C 1
ATOM 872 O O . ARG A 1 114 ? -6.049 10.616 0.536 1.00 53.62 114 ARG A O 1
ATOM 879 N N . GLY A 1 115 ? -7.343 8.957 1.263 1.00 61.72 115 GLY A N 1
ATOM 880 C CA . GLY A 1 115 ? -6.734 7.983 0.369 1.00 61.72 115 GLY A CA 1
ATOM 881 C C . GLY A 1 115 ? -7.568 6.725 0.274 1.00 61.72 115 GLY A C 1
ATOM 882 O O . GLY A 1 115 ? -7.968 6.158 1.299 1.00 61.72 115 GLY A O 1
ATOM 883 N N . ASN A 1 116 ? -7.800 6.275 -0.959 1.00 77.06 116 ASN A N 1
ATOM 884 C CA . ASN A 1 116 ? -8.592 5.085 -1.258 1.00 77.06 116 ASN A CA 1
ATOM 885 C C . ASN A 1 116 ? -7.962 3.878 -0.569 1.00 77.06 116 ASN A C 1
ATOM 887 O O . ASN A 1 116 ? -6.905 3.374 -0.955 1.00 77.06 116 ASN A O 1
ATOM 891 N N . THR A 1 117 ? -8.585 3.445 0.525 1.00 86.94 117 THR A N 1
ATOM 892 C CA . THR A 1 117 ? -8.006 2.442 1.412 1.00 86.94 117 THR A CA 1
ATOM 893 C C . THR A 1 117 ? -8.714 1.111 1.244 1.00 86.94 117 THR A C 1
ATOM 895 O O . THR A 1 117 ? -9.897 0.963 1.571 1.00 86.94 117 THR A O 1
ATOM 898 N N . HIS A 1 118 ? -7.952 0.086 0.873 1.00 90.88 118 HIS A N 1
ATOM 899 C CA . HIS A 1 118 ? -8.484 -1.251 0.632 1.00 90.88 118 HIS A CA 1
ATOM 900 C C . HIS A 1 118 ? -7.822 -2.301 1.521 1.00 90.88 118 HIS A C 1
ATOM 902 O O . HIS A 1 118 ? -6.646 -2.219 1.881 1.00 90.88 118 HIS A O 1
ATOM 908 N N . HIS A 1 119 ? -8.602 -3.319 1.883 1.00 94.50 119 HIS A N 1
ATOM 909 C CA . HIS A 1 119 ? -8.088 -4.521 2.524 1.00 94.50 119 HIS A CA 1
ATOM 910 C C . HIS A 1 119 ? -7.585 -5.486 1.450 1.00 94.50 119 HIS A C 1
ATOM 912 O O . HIS A 1 119 ? -8.375 -6.034 0.683 1.00 94.50 119 HIS A O 1
ATOM 918 N N . CYS A 1 120 ? -6.280 -5.737 1.429 1.00 96.44 120 CYS A N 1
ATOM 919 C CA . CYS A 1 120 ? -5.707 -6.781 0.593 1.00 96.44 120 CYS A CA 1
ATOM 920 C C . CYS A 1 120 ? -5.846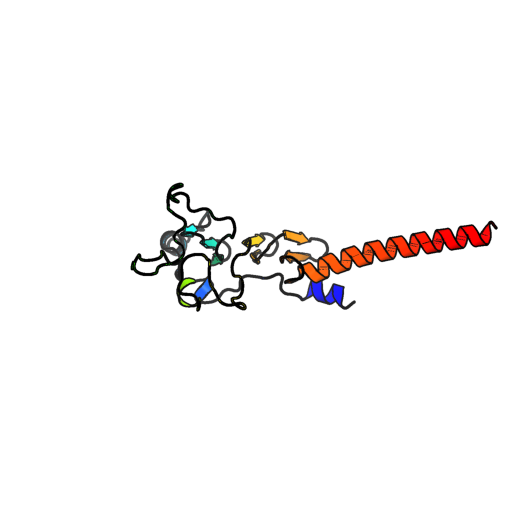 -8.127 1.309 1.00 96.44 120 CYS A C 1
ATOM 922 O O . CYS A 1 120 ? -5.214 -8.341 2.345 1.00 96.44 120 CYS A O 1
ATOM 924 N N . SER A 1 121 ? -6.645 -9.038 0.752 1.00 95.38 121 SER A N 1
ATOM 925 C CA . SER A 1 121 ? -6.827 -10.394 1.290 1.00 95.38 121 SER A CA 1
ATOM 926 C C . SER A 1 121 ? -5.557 -11.240 1.186 1.00 95.38 121 SER A C 1
ATOM 928 O O . SER A 1 121 ? -5.295 -12.050 2.058 1.00 95.38 121 SER A O 1
ATOM 930 N N . ILE A 1 122 ? -4.713 -11.023 0.175 1.00 96.44 122 ILE A N 1
ATOM 931 C CA . ILE A 1 122 ? -3.466 -11.789 0.023 1.00 96.44 122 ILE A CA 1
ATOM 932 C C . ILE A 1 122 ? -2.464 -11.401 1.121 1.00 96.44 122 ILE A C 1
ATOM 934 O O . ILE A 1 122 ? -1.885 -12.254 1.785 1.00 96.44 122 ILE A O 1
ATOM 938 N N . CYS A 1 123 ? -2.283 -10.098 1.359 1.00 95.81 123 CYS A N 1
ATOM 939 C CA . CYS A 1 123 ? -1.355 -9.592 2.376 1.00 95.81 123 CYS A CA 1
ATOM 940 C C . CYS A 1 123 ? -1.969 -9.462 3.779 1.00 95.81 123 CYS A C 1
ATOM 942 O O . CYS A 1 123 ? -1.253 -9.071 4.708 1.00 95.81 123 CYS A O 1
ATOM 944 N N . GLN A 1 124 ? -3.276 -9.715 3.909 1.00 95.25 124 GLN A N 1
ATOM 945 C CA . GLN A 1 124 ? -4.084 -9.597 5.125 1.00 95.25 124 GLN A CA 1
ATOM 946 C C . GLN A 1 124 ? -3.902 -8.263 5.876 1.00 95.25 124 GLN A C 1
ATOM 948 O O . GLN A 1 124 ? -3.815 -8.223 7.104 1.00 95.25 124 GLN A O 1
ATOM 953 N N . ARG A 1 125 ? -3.847 -7.149 5.139 1.00 94.50 125 ARG A N 1
ATOM 954 C CA . ARG A 1 125 ? -3.630 -5.801 5.695 1.00 94.50 125 ARG A CA 1
ATOM 955 C C . ARG A 1 125 ? -4.396 -4.735 4.917 1.00 94.50 125 ARG A C 1
ATOM 957 O O . ARG A 1 125 ? -4.624 -4.895 3.718 1.00 94.50 125 ARG A O 1
ATOM 964 N N . CYS A 1 126 ? -4.765 -3.651 5.596 1.00 94.06 126 CYS A N 1
ATOM 965 C CA . CYS A 1 126 ? -5.312 -2.462 4.946 1.00 94.06 126 CYS A CA 1
ATOM 966 C C . CYS A 1 126 ? -4.175 -1.575 4.436 1.00 94.06 126 CYS A C 1
ATOM 968 O O . CYS A 1 126 ? -3.196 -1.358 5.152 1.00 94.06 126 CYS A O 1
ATOM 970 N N . VAL A 1 127 ? -4.303 -1.080 3.209 1.00 93.12 127 VAL A N 1
ATOM 971 C CA . VAL A 1 127 ? -3.290 -0.278 2.515 1.00 93.12 127 VAL A CA 1
ATOM 972 C C . VAL A 1 127 ? -3.966 0.971 1.954 1.00 93.12 127 VAL A C 1
ATOM 974 O O . VAL A 1 127 ? -5.041 0.856 1.364 1.00 93.12 127 VAL A O 1
ATOM 977 N N . ARG A 1 128 ? -3.363 2.141 2.189 1.00 88.44 128 ARG A N 1
ATOM 978 C CA . ARG A 1 128 ? -3.790 3.432 1.624 1.00 88.44 128 ARG A CA 1
ATOM 979 C C . ARG A 1 128 ? -3.394 3.529 0.158 1.00 88.44 128 ARG A C 1
ATOM 981 O O . ARG A 1 128 ? -2.376 2.958 -0.212 1.00 88.44 128 ARG A O 1
ATOM 988 N N . ASP A 1 129 ? -4.176 4.250 -0.638 1.00 87.25 129 ASP A N 1
ATOM 989 C CA . ASP A 1 129 ? -3.966 4.429 -2.081 1.00 87.25 129 ASP A CA 1
ATOM 990 C C . ASP A 1 129 ? -3.653 3.107 -2.788 1.00 87.25 129 ASP A C 1
ATOM 992 O O . ASP A 1 129 ? -2.681 2.983 -3.540 1.00 87.25 129 ASP A O 1
ATOM 996 N N . PHE A 1 130 ? -4.428 2.077 -2.448 1.00 91.25 130 PHE A N 1
ATOM 997 C CA . PHE A 1 130 ? -4.190 0.728 -2.936 1.00 91.25 130 PHE A CA 1
ATOM 998 C C . PHE A 1 130 ? -4.513 0.647 -4.426 1.00 91.25 130 PHE A C 1
ATOM 1000 O O . PHE A 1 130 ? -5.654 0.868 -4.821 1.00 91.25 130 PHE A O 1
ATOM 1007 N N . ASP A 1 131 ? -3.520 0.273 -5.230 1.00 92.62 131 ASP A N 1
ATOM 1008 C CA . ASP A 1 131 ? -3.714 -0.030 -6.646 1.00 92.62 131 ASP A CA 1
ATOM 1009 C C . ASP A 1 131 ? -3.984 -1.533 -6.803 1.00 92.62 131 ASP A C 1
ATOM 1011 O O . ASP A 1 131 ? -5.106 -1.967 -7.064 1.00 92.62 131 ASP A O 1
ATOM 1015 N N . HIS A 1 132 ? -2.975 -2.363 -6.529 1.00 94.44 132 HIS A N 1
ATOM 1016 C CA . HIS A 1 132 ? -3.118 -3.811 -6.638 1.00 94.44 132 HIS A CA 1
ATOM 1017 C C . HIS A 1 132 ? -2.108 -4.573 -5.775 1.00 94.44 132 HIS A C 1
ATOM 1019 O O . HIS A 1 132 ? -1.130 -4.036 -5.252 1.00 94.44 132 HIS A O 1
ATOM 1025 N N . HIS A 1 133 ? -2.320 -5.881 -5.637 1.00 96.56 133 HIS A N 1
ATOM 1026 C CA . HIS A 1 133 ? -1.294 -6.793 -5.146 1.00 96.56 133 HIS A CA 1
ATOM 1027 C C . HIS A 1 133 ? -0.512 -7.357 -6.332 1.00 96.56 133 HIS A C 1
ATOM 1029 O O . HIS A 1 133 ? -1.078 -8.052 -7.175 1.00 96.56 133 HIS A O 1
ATOM 1035 N N . CYS A 1 134 ? 0.788 -7.087 -6.398 1.00 96.69 134 CYS A N 1
ATOM 1036 C CA . CYS A 1 134 ? 1.636 -7.631 -7.446 1.00 96.69 134 CYS A CA 1
ATOM 1037 C C . CYS A 1 134 ? 2.179 -9.000 -7.025 1.00 96.69 134 CYS A C 1
ATOM 1039 O O . CYS A 1 134 ? 3.018 -9.087 -6.127 1.00 96.69 134 CYS A O 1
ATOM 1041 N N . GLY A 1 135 ? 1.754 -10.059 -7.718 1.00 95.38 135 GLY A N 1
ATOM 1042 C CA . GLY A 1 135 ? 2.243 -11.421 -7.475 1.00 95.38 135 GLY A CA 1
ATOM 1043 C C . GLY A 1 135 ? 3.730 -11.613 -7.795 1.00 95.38 135 GLY A C 1
ATOM 1044 O O . GLY A 1 135 ? 4.378 -12.444 -7.171 1.00 95.38 135 GLY A O 1
ATOM 1045 N N . VAL A 1 136 ? 4.295 -10.808 -8.707 1.00 94.50 136 VAL A N 1
ATOM 1046 C CA . VAL A 1 136 ? 5.729 -10.864 -9.055 1.00 94.50 136 VAL A CA 1
ATOM 1047 C C . VAL A 1 136 ? 6.592 -10.354 -7.903 1.00 94.50 136 VAL A C 1
ATOM 1049 O O . VAL A 1 136 ? 7.586 -10.980 -7.548 1.00 94.50 136 VAL A O 1
ATOM 1052 N N . PHE A 1 137 ? 6.207 -9.228 -7.298 1.00 94.00 137 PHE A N 1
ATOM 1053 C CA . PHE A 1 137 ? 6.939 -8.654 -6.166 1.00 94.00 137 PHE A CA 1
ATOM 1054 C C . PHE A 1 137 ? 6.493 -9.222 -4.812 1.00 94.00 137 PHE A C 1
ATOM 1056 O O . PHE A 1 137 ? 7.160 -8.984 -3.807 1.00 94.00 137 PHE A O 1
ATOM 1063 N N . GLY A 1 138 ? 5.364 -9.939 -4.762 1.00 94.62 138 GLY A N 1
ATOM 1064 C CA . GLY A 1 138 ? 4.773 -10.465 -3.531 1.00 94.62 138 GLY A CA 1
ATOM 1065 C C . GLY A 1 138 ? 4.310 -9.370 -2.564 1.00 94.62 138 GLY A C 1
ATOM 1066 O O . GLY A 1 138 ? 4.321 -9.566 -1.348 1.00 94.62 138 GLY A O 1
ATOM 1067 N N . ARG A 1 139 ? 3.954 -8.184 -3.076 1.00 94.69 139 ARG A N 1
ATOM 1068 C CA . ARG A 1 139 ? 3.648 -6.989 -2.270 1.00 94.69 139 ARG A CA 1
ATOM 1069 C C . ARG A 1 139 ? 2.484 -6.196 -2.848 1.00 94.69 139 ARG A C 1
ATOM 1071 O O . ARG A 1 139 ? 2.227 -6.225 -4.049 1.00 94.69 139 ARG A O 1
ATOM 1078 N N . CYS A 1 140 ? 1.806 -5.446 -1.982 1.00 96.56 140 CYS A N 1
ATOM 1079 C CA . CYS A 1 140 ? 0.889 -4.401 -2.426 1.00 96.56 140 CYS A CA 1
ATOM 1080 C C . CYS A 1 140 ? 1.678 -3.272 -3.095 1.00 96.56 140 CYS A C 1
ATOM 1082 O O . CYS A 1 140 ? 2.703 -2.841 -2.562 1.00 96.56 140 CYS A O 1
ATOM 1084 N N . ILE A 1 141 ? 1.184 -2.802 -4.233 1.00 95.94 141 ILE A N 1
ATOM 1085 C CA . ILE A 1 141 ? 1.642 -1.599 -4.918 1.00 95.94 141 ILE A CA 1
ATOM 1086 C C . ILE A 1 141 ? 0.612 -0.517 -4.636 1.00 95.94 141 ILE A C 1
ATOM 1088 O O . ILE A 1 141 ? -0.589 -0.742 -4.799 1.00 95.94 141 ILE A O 1
ATOM 1092 N N . ALA A 1 142 ? 1.079 0.613 -4.123 1.00 93.19 142 ALA A N 1
ATOM 1093 C CA . ALA A 1 142 ? 0.206 1.636 -3.587 1.00 93.19 142 ALA A CA 1
ATOM 1094 C C . ALA A 1 142 ? 0.899 2.999 -3.495 1.00 93.19 142 ALA A C 1
ATOM 1096 O O . ALA A 1 142 ? 2.125 3.103 -3.351 1.00 93.19 142 ALA A O 1
ATOM 1097 N N . GLY A 1 143 ? 0.082 4.043 -3.569 1.00 87.88 143 GLY A N 1
ATOM 1098 C CA . GLY A 1 143 ? 0.499 5.439 -3.520 1.00 87.88 143 GLY A CA 1
ATOM 1099 C C . GLY A 1 143 ? 0.008 6.240 -4.721 1.00 87.88 143 GLY A C 1
ATOM 1100 O O . GLY A 1 143 ? -0.056 5.744 -5.847 1.00 87.88 143 GLY A O 1
ATOM 1101 N N . SER A 1 144 ? -0.289 7.516 -4.482 1.00 82.38 144 SER A N 1
ATOM 1102 C CA . SER A 1 144 ? -0.615 8.483 -5.531 1.00 82.38 144 SER A CA 1
ATOM 1103 C C . SER A 1 144 ? 0.643 9.175 -6.075 1.00 82.38 144 SER A C 1
ATOM 1105 O O . SER A 1 144 ? 1.582 9.498 -5.341 1.00 82.38 144 SER A O 1
ATOM 1107 N N . GLY A 1 145 ? 0.695 9.408 -7.390 1.00 83.81 145 GLY A N 1
ATOM 1108 C CA . GLY A 1 145 ? 1.822 10.095 -8.032 1.00 83.81 145 GLY A CA 1
ATOM 1109 C C . GLY A 1 145 ? 3.167 9.374 -7.836 1.00 83.81 145 GLY A C 1
ATOM 1110 O O . GLY A 1 145 ? 3.347 8.265 -8.350 1.00 83.81 145 GLY A O 1
ATOM 1111 N N . PHE A 1 146 ? 4.098 10.036 -7.136 1.00 80.75 146 PHE A N 1
ATOM 1112 C CA . PHE A 1 146 ? 5.432 9.545 -6.743 1.00 80.75 146 PHE A CA 1
ATOM 1113 C C . PHE A 1 146 ? 5.557 9.287 -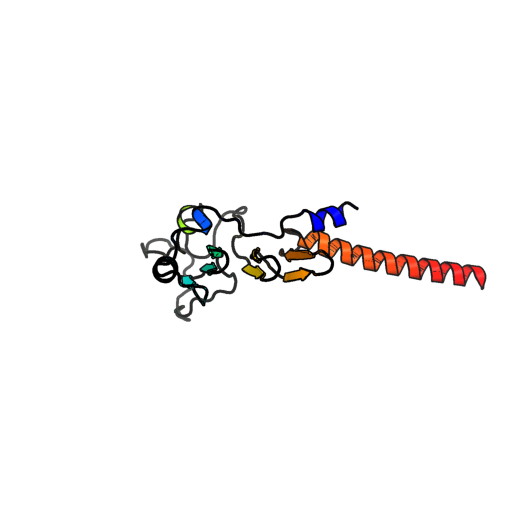5.226 1.00 80.75 146 PHE A C 1
ATOM 1115 O O . PHE A 1 146 ? 6.666 9.205 -4.699 1.00 80.75 146 PHE A O 1
ATOM 1122 N N . GLN A 1 147 ? 4.439 9.155 -4.511 1.00 81.12 147 GLN A N 1
ATOM 1123 C CA . GLN A 1 147 ? 4.433 8.852 -3.080 1.00 81.12 147 GLN A CA 1
ATOM 1124 C C . GLN A 1 147 ? 4.379 7.340 -2.816 1.00 81.12 147 GLN A C 1
ATOM 1126 O O . GLN A 1 147 ? 3.999 6.549 -3.682 1.00 81.12 147 GLN A O 1
ATOM 1131 N N . GLY A 1 148 ? 4.762 6.934 -1.603 1.00 84.25 148 GLY A N 1
ATOM 1132 C CA . GLY A 1 148 ? 4.743 5.531 -1.187 1.00 84.25 148 GLY A CA 1
ATOM 1133 C C . GLY A 1 148 ? 5.721 4.663 -1.980 1.00 84.25 148 GLY A C 1
ATOM 1134 O O . GLY A 1 148 ? 6.827 5.093 -2.310 1.00 84.25 148 GLY A O 1
ATOM 1135 N N . ASN A 1 149 ? 5.321 3.425 -2.286 1.00 92.56 149 ASN A N 1
ATOM 1136 C CA . ASN A 1 149 ? 6.141 2.516 -3.089 1.00 92.56 149 ASN A CA 1
ATOM 1137 C C . ASN A 1 149 ? 5.846 2.597 -4.601 1.00 92.56 149 ASN A C 1
ATOM 1139 O O . ASN A 1 149 ? 6.606 2.048 -5.404 1.00 92.56 149 ASN A O 1
ATOM 1143 N N . MET A 1 150 ? 4.799 3.334 -4.994 1.00 92.19 150 MET A N 1
ATOM 1144 C CA . MET A 1 150 ? 4.395 3.542 -6.387 1.00 92.19 150 MET A CA 1
ATOM 1145 C C . MET A 1 150 ? 5.495 4.190 -7.243 1.00 92.19 150 MET A C 1
ATOM 1147 O O . MET A 1 150 ? 5.647 3.854 -8.420 1.00 92.19 150 MET A O 1
ATOM 1151 N N . CYS A 1 151 ? 6.316 5.077 -6.667 1.00 92.94 151 CYS A N 1
ATOM 1152 C CA . CYS A 1 151 ? 7.432 5.708 -7.381 1.00 92.94 151 CYS A CA 1
ATOM 1153 C C . CYS A 1 151 ? 8.438 4.685 -7.927 1.00 92.94 151 CYS A C 1
ATOM 1155 O O . CYS A 1 151 ? 8.869 4.788 -9.079 1.00 92.94 151 CYS A O 1
ATOM 1157 N N . TYR A 1 152 ? 8.778 3.666 -7.134 1.00 95.00 152 TYR A N 1
ATOM 1158 C CA . TYR A 1 152 ? 9.705 2.612 -7.535 1.00 95.00 152 TYR A CA 1
ATOM 1159 C C . TYR A 1 152 ? 9.093 1.719 -8.608 1.00 95.00 152 TYR A C 1
ATOM 1161 O O . TYR A 1 152 ? 9.775 1.385 -9.575 1.00 95.00 152 TYR A O 1
ATOM 1169 N N . PHE A 1 153 ? 7.804 1.389 -8.481 1.00 94.56 153 PHE A N 1
ATOM 1170 C CA . PHE A 1 153 ? 7.085 0.597 -9.478 1.00 94.56 153 PHE A CA 1
ATOM 1171 C C . PHE A 1 153 ? 7.086 1.287 -10.848 1.00 94.56 153 PHE A C 1
ATOM 1173 O O . PHE A 1 153 ? 7.552 0.709 -11.831 1.00 94.56 153 PHE A O 1
ATOM 1180 N N . LYS A 1 154 ? 6.676 2.562 -10.901 1.00 94.31 154 LYS A N 1
ATOM 1181 C CA . LYS A 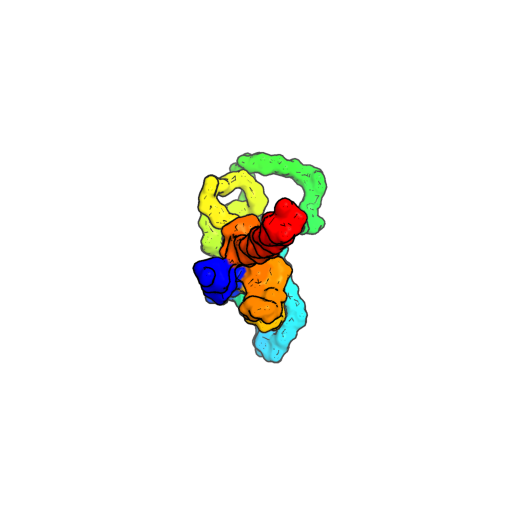1 154 ? 6.692 3.363 -12.137 1.00 94.31 154 LYS A CA 1
ATOM 1182 C C . LYS A 1 154 ? 8.097 3.486 -12.724 1.00 94.31 154 LYS A C 1
ATOM 1184 O O . LYS A 1 154 ? 8.275 3.341 -13.930 1.00 94.31 154 LYS A O 1
ATOM 1189 N N . SER A 1 155 ? 9.104 3.694 -11.876 1.00 94.44 155 SER A N 1
ATOM 1190 C CA . SER A 1 155 ? 10.496 3.807 -12.327 1.00 94.44 155 SER A CA 1
ATOM 1191 C C . SER A 1 155 ? 11.008 2.508 -12.959 1.00 94.44 155 SER A C 1
ATOM 1193 O O . SER A 1 155 ? 11.686 2.553 -13.984 1.00 94.44 155 SER A O 1
ATOM 1195 N N . ILE A 1 156 ? 10.650 1.346 -12.400 1.00 94.50 156 ILE A N 1
ATOM 1196 C CA . ILE A 1 156 ? 11.005 0.038 -12.970 1.00 94.50 156 ILE A CA 1
ATOM 1197 C C . ILE A 1 156 ? 10.363 -0.149 -14.351 1.00 94.50 156 ILE A C 1
ATOM 1199 O O . ILE A 1 156 ? 11.041 -0.615 -15.265 1.00 94.50 156 ILE A O 1
ATOM 1203 N N . LEU A 1 157 ? 9.101 0.254 -14.534 1.00 94.50 157 LEU A N 1
ATOM 1204 C CA . LEU A 1 157 ? 8.426 0.177 -15.836 1.00 94.50 157 LEU A CA 1
ATOM 1205 C C . LEU A 1 157 ? 9.098 1.064 -16.892 1.00 94.50 157 LEU A C 1
ATOM 1207 O O . LEU A 1 157 ? 9.329 0.618 -18.016 1.00 94.50 157 LEU A O 1
ATOM 1211 N N . VAL A 1 158 ? 9.472 2.293 -16.525 1.00 95.69 158 VAL A N 1
ATOM 1212 C CA . VAL A 1 158 ? 10.200 3.203 -17.425 1.00 95.69 158 VAL A CA 1
ATOM 1213 C C . VAL A 1 158 ? 11.570 2.630 -17.790 1.00 95.69 158 VAL A C 1
ATOM 1215 O O . VAL A 1 158 ? 11.931 2.617 -18.965 1.00 95.69 158 VAL A O 1
ATOM 1218 N N . LEU A 1 159 ? 12.322 2.098 -16.821 1.00 94.88 159 LEU A N 1
ATOM 1219 C CA . LEU A 1 159 ? 13.617 1.468 -17.096 1.00 94.88 159 LEU A CA 1
ATOM 1220 C C . LEU A 1 159 ? 13.495 0.231 -17.988 1.00 94.88 159 LEU A C 1
ATOM 1222 O O . LEU A 1 159 ? 14.349 0.027 -18.849 1.00 94.88 159 LEU A O 1
ATOM 1226 N N . ALA A 1 160 ? 12.446 -0.575 -17.815 1.00 95.06 160 ALA A N 1
ATOM 1227 C CA . ALA A 1 160 ? 12.191 -1.721 -18.681 1.00 95.06 160 ALA A CA 1
ATOM 1228 C C . ALA A 1 160 ? 11.965 -1.275 -20.134 1.00 95.06 160 ALA A C 1
ATOM 1230 O O . ALA A 1 160 ? 12.588 -1.820 -21.045 1.00 95.06 160 ALA A O 1
ATOM 1231 N N . LEU A 1 161 ? 11.151 -0.234 -20.348 1.00 97.25 161 LEU A N 1
ATOM 1232 C CA . LEU A 1 161 ? 10.927 0.337 -21.677 1.00 97.25 161 LEU A CA 1
ATOM 1233 C C . LEU A 1 161 ? 12.222 0.896 -22.285 1.00 97.25 161 LEU A C 1
ATOM 1235 O O . LEU A 1 161 ? 12.550 0.574 -23.425 1.00 97.25 161 LEU A O 1
ATOM 1239 N N . LEU A 1 162 ? 12.988 1.688 -21.529 1.00 97.44 162 LEU A N 1
ATOM 1240 C CA . LEU A 1 162 ? 14.267 2.238 -21.994 1.00 97.44 162 LEU A CA 1
ATOM 1241 C C . LEU A 1 162 ? 15.276 1.135 -22.342 1.00 97.44 162 LEU A C 1
ATOM 1243 O O . LEU A 1 162 ? 15.990 1.246 -23.340 1.00 97.44 162 LEU A O 1
ATOM 1247 N N . GLY A 1 163 ? 15.312 0.054 -21.558 1.00 97.12 163 GLY A N 1
ATOM 1248 C CA . GLY A 1 163 ? 16.137 -1.123 -21.830 1.00 97.12 163 GLY A CA 1
ATOM 1249 C C . GLY A 1 163 ? 15.778 -1.800 -23.154 1.00 97.12 163 GLY A C 1
ATOM 1250 O O . GLY A 1 163 ? 16.670 -2.104 -23.951 1.00 97.12 163 GLY A O 1
ATOM 1251 N N . ILE A 1 164 ? 14.478 -1.970 -23.426 1.00 97.94 164 ILE A N 1
ATOM 1252 C CA . ILE A 1 164 ? 13.979 -2.506 -24.701 1.00 97.94 164 ILE A CA 1
ATOM 1253 C C . ILE A 1 164 ? 14.371 -1.581 -25.857 1.00 97.94 164 ILE A C 1
ATOM 1255 O O . ILE A 1 164 ? 14.966 -2.048 -26.825 1.00 97.94 164 ILE A O 1
ATOM 1259 N N . LEU A 1 165 ? 14.107 -0.275 -25.748 1.00 98.38 165 LEU A N 1
ATOM 1260 C CA . LEU A 1 165 ? 14.433 0.697 -26.799 1.00 98.38 165 LEU A CA 1
ATOM 1261 C C . LEU A 1 165 ? 15.934 0.744 -27.097 1.00 98.38 165 LEU A C 1
ATOM 1263 O O . LEU A 1 165 ? 16.326 0.782 -28.260 1.00 98.38 165 LEU A O 1
ATOM 1267 N N . THR A 1 166 ? 16.770 0.686 -26.060 1.00 98.06 166 THR A N 1
ATOM 1268 C CA . THR A 1 166 ? 18.231 0.665 -26.215 1.00 98.06 166 THR A CA 1
ATOM 1269 C C . THR A 1 166 ? 18.673 -0.603 -26.931 1.00 98.06 166 THR A C 1
ATOM 1271 O O . THR A 1 166 ? 19.454 -0.526 -27.870 1.00 98.06 166 THR A O 1
ATOM 1274 N N . THR A 1 167 ? 18.136 -1.761 -26.541 1.00 98.31 167 THR A N 1
ATOM 1275 C CA . THR A 1 167 ? 18.483 -3.050 -27.156 1.00 98.31 167 THR A CA 1
ATOM 1276 C C . THR A 1 167 ? 18.037 -3.119 -28.615 1.00 98.31 167 THR A C 1
ATOM 1278 O O . THR A 1 167 ? 18.788 -3.560 -29.478 1.00 98.31 167 THR A O 1
ATOM 1281 N N . VAL A 1 168 ? 16.827 -2.652 -28.923 1.00 98.38 168 VAL A N 1
ATOM 1282 C CA . VAL A 1 168 ? 16.341 -2.576 -30.307 1.00 98.38 168 VAL A CA 1
ATOM 1283 C C . VAL A 1 168 ? 17.201 -1.607 -31.121 1.00 98.38 168 VAL A C 1
ATOM 1285 O O . VAL A 1 168 ? 17.627 -1.946 -32.222 1.00 98.38 168 VAL A O 1
ATOM 1288 N N . GLY A 1 169 ? 17.510 -0.432 -30.569 1.00 98.25 169 GLY A N 1
ATOM 1289 C CA . GLY A 1 169 ? 18.350 0.568 -31.224 1.00 98.25 169 GLY A CA 1
ATOM 1290 C C . GLY A 1 169 ? 19.762 0.062 -31.521 1.00 98.25 169 GLY A C 1
ATOM 1291 O O . GLY A 1 169 ? 20.257 0.266 -32.629 1.00 98.25 169 GLY A O 1
ATOM 1292 N N . THR A 1 170 ? 20.396 -0.646 -30.580 1.00 98.25 170 THR A N 1
ATOM 1293 C CA . THR A 1 170 ? 21.728 -1.229 -30.798 1.00 98.25 170 THR A CA 1
ATOM 1294 C C . THR A 1 170 ? 21.695 -2.332 -31.846 1.00 98.25 170 THR A C 1
ATOM 1296 O O . THR A 1 170 ? 22.555 -2.345 -32.723 1.00 98.25 170 THR A O 1
ATOM 1299 N N . VAL A 1 171 ? 20.686 -3.208 -31.825 1.00 98.38 171 VAL A N 1
ATOM 1300 C CA . VAL A 1 171 ? 20.516 -4.246 -32.854 1.00 98.38 171 VAL A CA 1
ATOM 1301 C C . VAL A 1 171 ? 20.345 -3.620 -34.240 1.00 98.38 171 VAL A C 1
ATOM 1303 O O . VAL A 1 171 ? 21.029 -4.034 -35.173 1.00 98.38 171 VAL A O 1
ATOM 1306 N N . ILE A 1 172 ? 19.501 -2.592 -34.381 1.00 98.25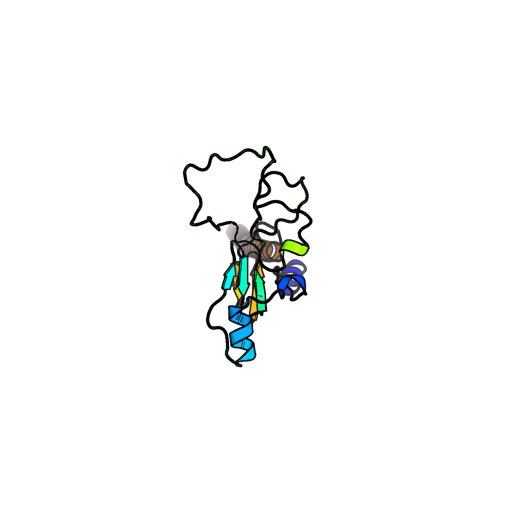 172 ILE A N 1
ATOM 1307 C CA . ILE A 1 172 ? 19.314 -1.878 -35.655 1.00 98.25 172 ILE A CA 1
ATOM 1308 C C . ILE A 1 172 ? 20.632 -1.254 -36.123 1.00 98.25 172 ILE A C 1
ATOM 1310 O O . ILE A 1 172 ? 21.017 -1.447 -37.273 1.00 98.25 172 ILE A O 1
ATOM 1314 N N . ALA A 1 173 ? 21.347 -0.549 -35.242 1.00 98.06 173 ALA A N 1
ATOM 1315 C CA . ALA A 1 173 ? 22.624 0.074 -35.583 1.00 98.06 173 ALA A CA 1
ATOM 1316 C C . ALA A 1 173 ? 23.663 -0.961 -36.050 1.00 98.06 173 ALA A C 1
ATOM 1318 O O . ALA A 1 173 ? 24.329 -0.745 -37.060 1.00 98.06 173 ALA A O 1
ATOM 1319 N N . CYS A 1 174 ? 23.763 -2.106 -35.366 1.00 98.06 174 CYS A N 1
ATOM 1320 C CA . CYS A 1 174 ? 24.650 -3.199 -35.764 1.00 98.06 174 CYS A CA 1
ATOM 1321 C C . CYS A 1 174 ? 24.296 -3.769 -37.143 1.00 98.06 174 CYS A C 1
ATOM 1323 O O . CYS A 1 174 ? 25.197 -4.018 -37.941 1.00 98.06 174 CYS A O 1
ATOM 1325 N N . LEU A 1 175 ? 23.005 -3.961 -37.437 1.00 97.69 175 LEU A N 1
ATOM 1326 C CA . LEU A 1 175 ? 22.560 -4.445 -38.745 1.00 97.69 175 LEU A CA 1
ATOM 1327 C C . LEU A 1 175 ? 22.889 -3.437 -39.849 1.00 97.69 175 LEU A C 1
ATOM 1329 O O . LEU A 1 175 ? 23.422 -3.832 -40.880 1.00 97.69 175 LEU A O 1
ATOM 1333 N N . VAL A 1 176 ? 22.634 -2.144 -39.624 1.00 97.88 176 VAL A N 1
ATOM 1334 C CA . VAL A 1 176 ? 22.980 -1.092 -40.592 1.00 97.88 176 VAL A CA 1
ATOM 1335 C C . VAL A 1 176 ? 24.476 -1.128 -40.895 1.00 97.88 176 VAL A C 1
ATOM 1337 O O . VAL A 1 176 ? 24.835 -1.282 -42.052 1.00 97.88 176 VAL A O 1
ATOM 1340 N N . ILE A 1 177 ? 25.333 -1.099 -39.870 1.00 97.56 177 ILE A N 1
ATOM 1341 C CA . ILE A 1 177 ? 26.798 -1.100 -40.039 1.00 97.56 177 ILE A CA 1
ATOM 1342 C C . ILE A 1 177 ? 27.302 -2.352 -40.773 1.00 97.56 177 ILE A C 1
ATOM 1344 O O . ILE A 1 177 ? 28.272 -2.272 -41.513 1.00 97.56 177 ILE A O 1
ATOM 1348 N N . HIS A 1 178 ? 26.686 -3.516 -40.558 1.00 96.12 178 HIS A N 1
ATOM 1349 C CA . HIS A 1 178 ? 27.122 -4.756 -41.205 1.00 96.12 178 HIS A CA 1
ATOM 1350 C C . HIS A 1 178 ? 26.720 -4.835 -42.687 1.00 96.12 178 HIS A C 1
ATOM 1352 O O . HIS A 1 178 ? 27.393 -5.505 -43.470 1.00 96.12 178 HIS A O 1
ATOM 1358 N N . PHE A 1 179 ? 25.602 -4.212 -43.070 1.00 93.94 179 PHE A N 1
ATOM 1359 C CA . PHE A 1 179 ? 25.039 -4.317 -44.421 1.00 93.94 179 PHE A CA 1
ATOM 1360 C C . PHE A 1 179 ? 25.270 -3.081 -45.309 1.00 93.94 179 PHE A C 1
ATOM 1362 O O . PHE A 1 179 ? 24.912 -3.134 -46.486 1.00 93.94 179 PHE A O 1
ATOM 1369 N N . THR A 1 180 ? 25.857 -2.001 -44.781 1.00 87.25 180 THR A N 1
ATOM 1370 C CA . THR A 1 180 ? 26.322 -0.824 -45.545 1.00 87.25 180 THR A CA 1
ATOM 1371 C C . THR A 1 180 ? 27.832 -0.823 -45.693 1.00 87.25 180 THR A C 1
ATOM 1373 O O . THR A 1 180 ? 28.309 -0.591 -46.824 1.00 87.25 180 THR A O 1
#

Secondary structure (DSSP, 8-state):
-HHHHHHHHS---B----HHHH-SPPHHHHHHHHTTPPP-S-EEETTEEEETTTTEEEPPPTT---TT--TT-----------------TTGGGS-S--SSS-S---TT--------EEETTTTEEETTEEEEETTTTEEEE-STTSTTHHHHHHHHHHHHHHHHHHHHHHHHHHHHHH-

Organism: NCBI:txid73025

Radius of gyration: 23.01 Å; Cα contacts (8 Å, |Δi|>4): 222; chains: 1; bounding box: 56×47×68 Å